Protein AF-A0A255QQY9-F1 (afdb_monomer_lite)

Secondary structure (DSSP, 8-state):
-----SSS---HHHHHHHHHHHHHHHHHHHHHH--HHHHHHHHHHHHHHHHHHHHHTT--HHHHHHHHHHHHHHHHHHHHHH--TTTTT-HHHHHHHHHHHHHHHHHHHHHHHHHHHHHHTT---HHHHHHHHHHHHHHHHHHHH--SHHHHHHHHHHHHHHHHHHHHHHHHHS---HHHHHHHHHHHHHHHHHHHHHHHHHT-SS---HHHHHHHHHHHHHHHHHHHHHHHHHHTTS----HHHHHIIIIIHHHHHHHHHHHHHHHT-HHHHHHHHHHHHHHHHHHHHH----HHHHHHHHHHHHHHHHHHHHHHHHHHHHHHHHHHHHHHHTT--TTTT----

Radius of gyration: 27.42 Å; chains: 1; bounding box: 60×52×71 Å

Sequence (345 aa):
FCLTPLTGATSPLMLSAILLEAALFYALLTVRTKSVVTTYLTALAASGSLWQAMHFGDFSANSYLLCFGGLGLAILIGHRVFTSAEDETTDISTAIGGVGHLMLSISGIGCILMTLNRLWMGGFQGGTILLQIGFIVAALLTALMQPNADLRRWYRVLAIGEAFAMFLLVTFGLDLEAWQKTEIFVTALGLGLLLAAHVGWAHEQDRRSDWVTTGLAFGSLLTVAPLMLGMLGQRFGFYHEATGWRFVHEIGGLTVALLLLGSGILCRLRATTLVGGIATLTYVATLLVFVRLPDQLQHMAVYMMIGGGIFFVVALLLSIYRDYLLALPERVRTGKGLFRVLTWR

pLDDT: mean 88.89, std 12.19, range [39.62, 98.38]

Foldseek 3Di:
DDPPPPDDDPQLQNLLVVLQVQLVVLVVVCVVVVDLVSLVSNLVSNLSSVVSVCVNVVHDPLVNLCVLLVVLLVLCVCLLVPQDPVNCPRSNSVSSNVSSLVSNLVSLVVLLVVLVVCLVVLHDDVSSLVSLVVSLVSLCVSLVSDPDPVSVVVSVVSSVSSVVSSLSCVLRSDPDDPLVSVLSVLQVVLCVLCVVLVVVLVPCDDDDDPSSLVSNQSSLCSNQVSLLCVQVCVLVCVDDDDPVVNCCSLVVNLVSLVVLLVCCLVSLAPNSVVSSVVSNVSSLVSCLVRDPDDPVVNVVVNVVVVVVVVVVVVVSVVVSVVVVVVCVVVCVVVVPDPPVPPPRD

Structure (mmCIF, N/CA/C/O backbone):
data_AF-A0A255QQY9-F1
#
_entry.id   AF-A0A255QQY9-F1
#
loop_
_atom_site.group_PDB
_atom_site.id
_atom_site.type_symbol
_atom_site.label_atom_id
_atom_site.label_alt_id
_atom_site.label_comp_id
_atom_site.label_asym_id
_atom_site.label_entity_id
_atom_site.label_seq_id
_atom_site.pdbx_PDB_ins_code
_atom_site.Cartn_x
_atom_site.Cartn_y
_atom_site.Cartn_z
_atom_site.occupancy
_atom_site.B_iso_or_equiv
_atom_site.auth_seq_id
_atom_site.auth_comp_id
_atom_site.auth_asym_id
_atom_site.auth_atom_id
_atom_site.pdbx_PDB_model_num
ATOM 1 N N . PHE A 1 1 ? 7.295 21.279 21.150 1.00 40.38 1 PHE A N 1
ATOM 2 C CA . PHE A 1 1 ? 7.459 21.814 22.514 1.00 40.38 1 PHE A CA 1
ATOM 3 C C . PHE A 1 1 ? 8.603 21.078 23.185 1.00 40.38 1 PHE A C 1
ATOM 5 O O . PHE A 1 1 ? 8.422 19.953 23.624 1.00 40.38 1 PHE A O 1
ATOM 12 N N . CYS A 1 2 ? 9.793 21.675 23.174 1.00 39.62 2 CYS A N 1
ATOM 13 C CA . CYS A 1 2 ? 10.946 21.147 23.893 1.00 39.62 2 CYS A CA 1
ATOM 14 C C . CYS A 1 2 ? 10.903 21.774 25.289 1.00 39.62 2 CYS A C 1
ATOM 16 O O . CYS A 1 2 ? 11.178 22.964 25.429 1.00 39.62 2 CYS A O 1
ATOM 18 N N . LEU A 1 3 ? 10.456 21.028 26.299 1.00 41.25 3 LEU A N 1
ATOM 19 C CA . LEU A 1 3 ? 10.632 21.443 27.688 1.00 41.25 3 LEU A CA 1
ATOM 20 C C . LEU A 1 3 ? 12.113 21.248 28.016 1.00 41.25 3 LEU A C 1
ATOM 22 O O . LEU A 1 3 ? 12.518 20.180 28.462 1.00 41.25 3 LEU A O 1
ATOM 26 N N . THR A 1 4 ? 12.941 22.252 27.737 1.00 50.16 4 THR A N 1
ATOM 27 C CA . THR A 1 4 ? 14.294 22.305 28.294 1.00 50.16 4 THR A CA 1
ATOM 28 C C . THR A 1 4 ? 14.164 22.457 29.812 1.00 50.16 4 THR A C 1
ATOM 30 O O . THR A 1 4 ? 13.546 23.433 30.252 1.00 50.16 4 THR A O 1
ATOM 33 N N . PRO A 1 5 ? 14.681 21.516 30.622 1.00 48.03 5 PRO A N 1
ATOM 34 C CA . PRO A 1 5 ? 14.576 21.603 32.071 1.00 48.03 5 PRO A CA 1
ATOM 35 C C . PRO A 1 5 ? 15.336 22.839 32.563 1.00 48.03 5 PRO A C 1
ATOM 37 O O . PRO A 1 5 ? 16.533 22.985 32.331 1.00 48.03 5 PRO A O 1
ATOM 40 N N . LEU A 1 6 ? 14.612 23.736 33.236 1.00 51.75 6 LEU A N 1
ATOM 41 C CA . LEU A 1 6 ? 15.118 25.010 33.761 1.00 51.75 6 LEU A CA 1
ATOM 42 C C . LEU A 1 6 ? 16.105 24.847 34.932 1.00 51.75 6 LEU A C 1
ATOM 44 O O . LEU A 1 6 ? 16.690 25.832 35.372 1.00 51.75 6 LEU A O 1
ATOM 48 N N . THR A 1 7 ? 16.341 23.627 35.415 1.00 51.50 7 THR A N 1
ATOM 49 C CA . THR A 1 7 ? 17.289 23.336 36.494 1.00 51.50 7 THR A CA 1
ATOM 50 C C . THR A 1 7 ? 17.931 21.956 36.290 1.00 51.50 7 THR A C 1
ATOM 52 O O . THR A 1 7 ? 17.239 20.947 36.224 1.00 51.50 7 THR A O 1
ATOM 55 N N . GLY A 1 8 ? 19.263 21.929 36.151 1.00 50.41 8 GLY A N 1
ATOM 56 C CA . GLY A 1 8 ? 20.157 20.771 36.321 1.00 50.41 8 GLY A CA 1
ATOM 57 C C . GLY A 1 8 ? 19.643 19.378 35.924 1.00 50.41 8 GLY A C 1
ATOM 58 O O . GLY A 1 8 ? 19.104 18.668 36.762 1.00 50.41 8 GLY A O 1
ATOM 59 N N . ALA A 1 9 ? 19.910 18.976 34.675 1.00 54.59 9 ALA A N 1
ATOM 60 C CA . ALA A 1 9 ? 20.048 17.589 34.204 1.00 54.59 9 ALA A CA 1
ATOM 61 C C . ALA A 1 9 ? 19.150 16.530 34.877 1.00 54.59 9 ALA A C 1
ATOM 63 O O . ALA A 1 9 ? 19.637 15.519 35.386 1.00 54.59 9 ALA A O 1
ATOM 64 N N . THR A 1 10 ? 17.828 16.707 34.848 1.00 63.28 10 THR A N 1
ATOM 65 C CA . THR A 1 10 ? 16.947 15.556 35.061 1.00 63.28 10 THR A CA 1
ATOM 66 C C . THR A 1 10 ? 17.150 14.603 33.885 1.00 63.28 10 THR A C 1
ATOM 68 O O . THR A 1 10 ? 16.962 14.976 32.726 1.00 63.28 10 THR A O 1
ATOM 71 N N . SER A 1 11 ? 17.649 13.394 34.163 1.00 87.19 11 SER A N 1
ATOM 72 C CA . SER A 1 11 ? 17.915 12.418 33.108 1.00 87.19 11 SER A CA 1
ATOM 73 C C . SER A 1 11 ? 16.597 12.094 32.384 1.00 87.19 11 SER A C 1
ATOM 75 O O . SER A 1 11 ? 15.568 11.937 33.050 1.00 87.19 11 SER A O 1
ATOM 77 N N . PRO A 1 12 ? 16.580 11.972 31.042 1.00 88.81 12 PRO A N 1
ATOM 78 C CA . PRO A 1 12 ? 15.369 11.607 30.297 1.00 88.81 12 PRO A CA 1
ATOM 79 C C . PRO A 1 12 ? 14.700 10.330 30.833 1.00 88.81 12 PRO A C 1
ATOM 81 O O . PRO A 1 12 ? 13.477 10.214 30.826 1.00 88.81 12 PRO A O 1
ATOM 84 N N . LEU A 1 13 ? 15.492 9.410 31.398 1.00 91.31 13 LEU A N 1
ATOM 85 C CA . LEU A 1 13 ? 15.004 8.223 32.103 1.00 91.31 13 LEU A CA 1
ATOM 86 C C . LEU A 1 13 ? 14.171 8.546 33.345 1.00 91.31 13 LEU A C 1
ATOM 88 O O . LEU A 1 13 ? 13.137 7.919 33.554 1.00 91.31 13 LEU A O 1
ATOM 92 N N . MET A 1 14 ? 14.583 9.517 34.163 1.00 93.69 14 MET A N 1
ATOM 93 C CA . MET A 1 14 ? 13.816 9.903 35.347 1.00 93.69 14 MET A CA 1
ATOM 94 C C . MET A 1 14 ? 12.471 10.515 34.946 1.00 93.69 14 MET A C 1
ATOM 96 O O . MET A 1 14 ? 11.443 10.172 35.524 1.00 93.69 14 MET A O 1
ATOM 100 N N . LEU A 1 15 ? 12.452 11.359 33.908 1.00 92.88 15 LEU A N 1
ATOM 101 C CA . LEU A 1 15 ? 11.202 11.897 33.369 1.00 92.88 15 LEU A CA 1
ATOM 102 C C . LEU A 1 15 ? 10.319 10.788 32.771 1.00 92.88 15 LEU A C 1
ATOM 104 O O . LEU A 1 15 ? 9.109 10.787 32.991 1.00 92.88 15 LEU A O 1
ATOM 108 N N . SER A 1 16 ? 10.916 9.824 32.063 1.00 95.44 16 SER A N 1
ATOM 109 C CA . SER A 1 16 ? 10.218 8.641 31.549 1.00 95.44 16 SER A CA 1
ATOM 110 C C . SER A 1 16 ? 9.569 7.824 32.673 1.00 95.44 16 SER A C 1
ATOM 112 O O . SER A 1 16 ? 8.397 7.465 32.552 1.00 95.44 16 SER A O 1
ATOM 114 N N . ALA A 1 17 ? 10.281 7.597 33.782 1.00 95.81 17 ALA A N 1
ATOM 115 C CA . ALA A 1 17 ? 9.772 6.878 34.950 1.00 95.81 17 ALA A CA 1
ATOM 116 C C . ALA A 1 17 ? 8.613 7.622 35.632 1.00 95.81 17 ALA A C 1
ATOM 118 O O . ALA A 1 17 ? 7.566 7.027 35.863 1.00 95.81 17 ALA A O 1
ATOM 119 N N . ILE A 1 18 ? 8.745 8.934 35.860 1.00 96.12 18 ILE A N 1
ATOM 120 C CA . ILE A 1 18 ? 7.674 9.759 36.451 1.00 96.12 18 ILE A CA 1
ATOM 121 C C . ILE A 1 18 ? 6.414 9.733 35.573 1.00 96.12 18 ILE A C 1
ATOM 123 O O . ILE A 1 18 ? 5.296 9.600 36.069 1.00 96.12 18 ILE A O 1
ATOM 127 N N . LEU A 1 19 ? 6.575 9.837 34.251 1.00 96.81 19 LEU A N 1
ATOM 128 C CA . LEU A 1 19 ? 5.451 9.764 33.318 1.00 96.81 19 LEU A CA 1
ATOM 129 C C . LEU A 1 19 ? 4.827 8.363 33.272 1.00 96.81 19 LEU A C 1
ATOM 131 O O . LEU A 1 19 ? 3.611 8.250 33.121 1.00 96.81 19 LEU A O 1
ATOM 135 N N . LEU A 1 20 ? 5.625 7.305 33.434 1.00 97.44 20 LEU A N 1
ATOM 136 C CA . LEU A 1 20 ? 5.124 5.935 33.536 1.00 97.44 20 LEU A CA 1
ATOM 137 C C . LEU A 1 20 ? 4.305 5.740 34.815 1.00 97.44 20 LEU A C 1
ATOM 139 O O . LEU A 1 20 ? 3.214 5.178 34.761 1.00 97.44 20 LEU A O 1
ATOM 143 N N . GLU A 1 21 ? 4.789 6.240 35.951 1.00 97.25 21 GLU A N 1
ATOM 144 C CA . GLU A 1 21 ? 4.052 6.222 37.217 1.00 97.25 21 GLU A CA 1
ATOM 145 C C . GLU A 1 21 ? 2.728 6.981 37.100 1.00 97.25 21 GLU A C 1
ATOM 147 O O . GLU A 1 21 ? 1.682 6.467 37.502 1.00 97.25 21 GLU A O 1
ATOM 152 N N . ALA A 1 22 ? 2.737 8.162 36.472 1.00 97.75 22 ALA A N 1
ATOM 153 C CA . ALA A 1 22 ? 1.520 8.915 36.188 1.00 97.75 22 ALA A CA 1
ATOM 154 C C . ALA A 1 22 ? 0.557 8.129 35.280 1.00 97.75 22 ALA A C 1
ATOM 156 O O . ALA A 1 22 ? -0.649 8.106 35.534 1.00 97.75 22 ALA A O 1
ATOM 157 N N . ALA A 1 23 ? 1.070 7.442 34.255 1.00 97.75 23 ALA A N 1
ATOM 158 C CA . ALA A 1 23 ? 0.263 6.588 33.387 1.00 97.75 23 ALA A CA 1
ATOM 159 C C . ALA A 1 23 ? -0.386 5.439 34.170 1.00 97.75 23 ALA A C 1
ATOM 161 O O . ALA A 1 23 ? -1.588 5.219 34.044 1.00 97.75 23 ALA A O 1
ATOM 162 N N . LEU A 1 24 ? 0.370 4.749 35.029 1.00 97.75 24 LEU A N 1
ATOM 163 C CA . LEU A 1 24 ? -0.153 3.683 35.887 1.00 97.75 24 LEU A CA 1
ATOM 164 C C . LEU A 1 24 ? -1.206 4.210 36.867 1.00 97.75 24 LEU A C 1
ATOM 166 O O . LEU A 1 24 ? -2.254 3.586 37.042 1.00 97.75 24 LEU A O 1
ATOM 170 N N . PHE A 1 25 ? -0.972 5.381 37.462 1.00 97.94 25 PHE A N 1
ATOM 171 C CA . PHE A 1 25 ? -1.935 6.031 38.345 1.00 97.94 25 PHE A CA 1
ATOM 172 C C . PHE A 1 25 ? -3.253 6.337 37.620 1.00 97.94 25 PHE A C 1
ATOM 174 O O . PHE A 1 25 ? -4.325 5.973 38.110 1.00 97.94 25 PHE A O 1
ATOM 181 N N . TYR A 1 26 ? -3.199 6.948 36.432 1.00 97.81 26 TYR A N 1
ATOM 182 C CA . TYR A 1 26 ? -4.401 7.229 35.646 1.00 97.81 26 TYR A CA 1
ATOM 183 C C . TYR A 1 26 ? -5.071 5.959 35.113 1.00 97.81 26 TYR A C 1
ATOM 185 O O . TYR A 1 26 ? -6.302 5.921 35.037 1.00 97.81 26 TYR A O 1
ATOM 193 N N . ALA A 1 27 ? -4.311 4.901 34.818 1.00 96.62 27 ALA A N 1
ATOM 194 C CA . ALA A 1 27 ? -4.863 3.610 34.420 1.00 96.62 27 ALA A CA 1
ATOM 195 C C . ALA A 1 27 ? -5.687 2.997 35.563 1.00 96.62 27 ALA A C 1
ATOM 197 O O . ALA A 1 27 ? -6.852 2.647 35.373 1.00 96.62 27 ALA A O 1
ATOM 198 N N . LEU A 1 28 ? -5.130 2.960 36.779 1.00 97.19 28 LEU A N 1
ATOM 199 C CA . LEU A 1 28 ? -5.839 2.503 37.979 1.00 97.19 28 LEU A CA 1
ATOM 200 C C . LEU A 1 28 ? -7.068 3.372 38.276 1.00 97.19 28 LEU A C 1
ATOM 202 O O . LEU A 1 28 ? -8.141 2.858 38.606 1.00 97.19 28 LEU A O 1
ATOM 206 N N . LEU A 1 29 ? -6.943 4.692 38.112 1.00 96.62 29 LEU A N 1
ATOM 207 C CA . LEU A 1 29 ? -8.062 5.612 38.285 1.00 96.62 29 LEU A CA 1
ATOM 208 C C . LEU A 1 29 ? -9.159 5.380 37.238 1.00 96.62 29 LEU A C 1
ATOM 210 O O . LEU A 1 29 ? -10.337 5.475 37.575 1.00 96.62 29 LEU A O 1
ATOM 214 N N . THR A 1 30 ? -8.798 5.026 36.004 1.00 95.81 30 THR A N 1
ATOM 215 C CA . THR A 1 30 ? -9.745 4.678 34.932 1.00 95.81 30 THR A CA 1
ATOM 216 C C . THR A 1 30 ? -10.533 3.424 35.286 1.00 95.81 30 THR A C 1
ATOM 218 O O . THR A 1 30 ? -11.758 3.435 35.185 1.00 95.81 30 THR A O 1
ATOM 221 N N . VAL A 1 31 ? -9.865 2.384 35.799 1.00 95.12 31 VAL A N 1
ATOM 222 C CA . VAL A 1 31 ? -10.529 1.153 36.265 1.00 95.12 31 VAL A CA 1
ATOM 223 C C . VAL A 1 31 ? -11.553 1.457 37.365 1.00 95.12 31 VAL A C 1
ATOM 225 O O . VAL A 1 31 ? -12.645 0.892 37.368 1.00 95.12 31 VAL A O 1
ATOM 228 N N . ARG A 1 32 ? -11.237 2.384 38.279 1.00 96.88 32 ARG A N 1
ATOM 229 C CA . ARG A 1 32 ? -12.124 2.742 39.397 1.00 96.88 32 ARG A CA 1
ATOM 230 C C . ARG A 1 32 ? -13.269 3.674 39.002 1.00 96.88 32 ARG A C 1
ATOM 232 O O . ARG A 1 32 ? -14.395 3.476 39.443 1.00 96.88 32 ARG A O 1
ATOM 239 N N . THR A 1 33 ? -12.968 4.732 38.254 1.00 95.62 33 THR A N 1
ATOM 240 C CA . THR A 1 33 ? -13.910 5.835 37.986 1.00 95.62 33 THR A CA 1
ATOM 241 C C . THR A 1 33 ? -14.684 5.663 36.694 1.00 95.62 33 THR A C 1
ATOM 243 O O . THR A 1 33 ? -15.683 6.350 36.505 1.00 95.62 33 THR A O 1
ATOM 246 N N . LYS A 1 34 ? -14.231 4.770 35.807 1.00 94.56 34 LYS A N 1
ATOM 247 C CA . LYS A 1 34 ? -14.806 4.574 34.476 1.00 94.56 34 LYS A CA 1
ATOM 248 C C . LYS A 1 34 ? -14.829 5.855 33.626 1.00 94.56 34 LYS A C 1
ATOM 250 O O . LYS A 1 34 ? -15.687 6.019 32.767 1.00 94.56 34 LYS A O 1
ATOM 255 N N . SER A 1 35 ? -13.890 6.773 33.871 1.00 95.94 35 SER A N 1
ATOM 256 C CA . SER A 1 35 ? -13.845 8.077 33.207 1.00 95.94 35 SER A CA 1
ATOM 257 C C . SER A 1 35 ? -13.098 8.040 31.868 1.00 95.94 35 SER A C 1
ATOM 259 O O . SER A 1 35 ? -11.983 7.531 31.742 1.00 95.94 35 SER A O 1
ATOM 261 N N . VAL A 1 36 ? -13.693 8.672 30.857 1.00 96.06 36 VAL A N 1
ATOM 262 C CA . VAL A 1 36 ? -13.079 8.896 29.538 1.00 96.06 36 VAL A CA 1
ATOM 263 C C . VAL A 1 36 ? -11.828 9.769 29.645 1.00 96.06 36 VAL A C 1
ATOM 265 O O . VAL A 1 36 ? -10.810 9.504 29.009 1.00 96.06 36 VAL A O 1
ATOM 268 N N . VAL A 1 37 ? -11.874 10.796 30.498 1.00 96.62 37 VAL A N 1
ATOM 269 C CA . VAL A 1 37 ? -10.776 11.760 30.656 1.00 96.62 37 VAL A CA 1
ATOM 270 C C . VAL A 1 37 ? -9.521 11.070 31.184 1.00 96.62 37 VAL A C 1
ATOM 272 O O . VAL A 1 37 ? -8.424 11.307 30.681 1.00 96.62 37 VAL A O 1
ATOM 275 N N . THR A 1 38 ? -9.671 10.170 32.158 1.00 96.38 38 THR A N 1
ATOM 276 C CA . THR A 1 38 ? -8.533 9.443 32.733 1.00 96.38 38 THR A CA 1
ATOM 277 C C . THR A 1 38 ? -7.918 8.470 31.729 1.00 96.38 38 THR A C 1
ATOM 279 O O . THR A 1 38 ? -6.706 8.268 31.759 1.00 96.38 38 THR A O 1
ATOM 282 N N . THR A 1 39 ? -8.704 7.949 30.782 1.00 95.81 39 THR A N 1
ATOM 283 C CA . THR A 1 39 ? -8.200 7.116 29.675 1.00 95.81 39 THR A CA 1
ATOM 284 C C . THR A 1 39 ? -7.266 7.920 28.766 1.00 95.81 39 THR A C 1
ATOM 286 O O . THR A 1 39 ? -6.145 7.491 28.490 1.00 95.81 39 THR A O 1
ATOM 289 N N . TYR A 1 40 ? -7.670 9.130 28.363 1.00 96.31 40 TYR A N 1
ATOM 290 C CA . TYR A 1 40 ? -6.817 10.008 27.553 1.00 96.31 40 TYR A CA 1
ATOM 291 C C . TYR A 1 40 ? -5.567 10.474 28.307 1.00 96.31 40 TYR A C 1
ATOM 293 O O . TYR A 1 40 ? -4.480 10.483 27.732 1.00 96.31 40 TYR A O 1
ATOM 301 N N . LEU A 1 41 ? -5.684 10.809 29.597 1.00 96.94 41 LEU A N 1
ATOM 302 C CA . LEU A 1 41 ? -4.528 11.171 30.427 1.00 96.94 41 LEU A CA 1
ATOM 303 C C . LEU A 1 41 ? -3.542 10.007 30.584 1.00 96.94 41 LEU A C 1
ATOM 305 O O . LEU A 1 41 ? -2.335 10.221 30.496 1.00 96.94 41 LEU A O 1
ATOM 30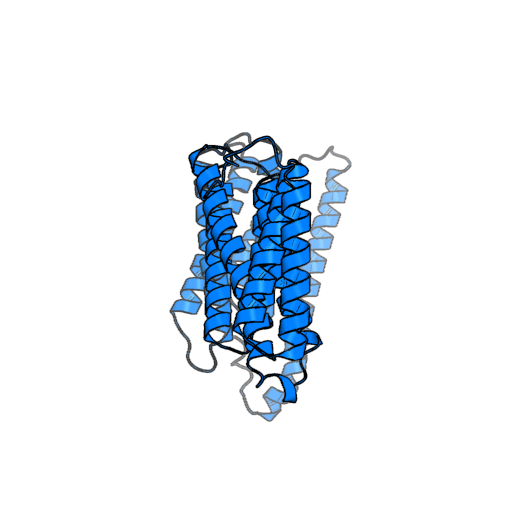9 N N . THR A 1 42 ? -4.047 8.778 30.738 1.00 97.00 42 THR A N 1
ATOM 310 C CA . THR A 1 42 ? -3.227 7.555 30.748 1.00 97.00 42 THR A CA 1
ATOM 311 C C . THR A 1 42 ? -2.441 7.425 29.448 1.00 97.00 42 THR A C 1
ATOM 313 O O . THR A 1 42 ? -1.224 7.256 29.476 1.00 97.00 42 THR A O 1
ATOM 316 N N . ALA A 1 43 ? -3.122 7.552 28.306 1.00 96.44 43 ALA A N 1
ATOM 317 C CA . ALA A 1 43 ? -2.502 7.445 26.991 1.00 96.44 43 ALA A CA 1
ATOM 318 C C . ALA A 1 43 ? -1.451 8.537 26.744 1.00 96.44 43 ALA A C 1
ATOM 320 O O . ALA A 1 43 ? -0.377 8.246 26.216 1.00 96.44 43 ALA A O 1
ATOM 321 N N . LEU A 1 44 ? -1.730 9.778 27.152 1.00 96.56 44 LEU A N 1
ATOM 322 C CA . LEU A 1 44 ? -0.793 10.898 27.049 1.00 96.56 44 LEU A CA 1
ATOM 323 C C . LEU A 1 44 ? 0.450 10.680 27.917 1.00 96.56 44 LEU A C 1
ATOM 325 O O . LEU A 1 44 ? 1.566 10.844 27.428 1.00 96.56 44 LEU A O 1
ATOM 329 N N . ALA A 1 45 ? 0.272 10.274 29.176 1.00 97.44 45 ALA A N 1
ATOM 330 C CA . ALA A 1 45 ? 1.377 10.000 30.089 1.00 97.44 45 ALA A CA 1
ATOM 331 C C . ALA A 1 45 ? 2.230 8.813 29.604 1.00 97.44 45 ALA A C 1
ATOM 333 O O . ALA A 1 45 ? 3.454 8.926 29.541 1.00 97.44 45 ALA A O 1
ATOM 334 N N . ALA A 1 46 ? 1.598 7.723 29.155 1.00 97.06 46 ALA A N 1
ATOM 335 C CA . ALA A 1 46 ? 2.289 6.566 28.586 1.00 97.06 46 ALA A CA 1
ATOM 336 C C . ALA A 1 46 ? 3.062 6.935 27.310 1.00 97.06 46 ALA A C 1
ATOM 338 O O . ALA A 1 46 ? 4.225 6.564 27.157 1.00 97.06 46 ALA A O 1
ATOM 339 N N . SER A 1 47 ? 2.447 7.724 26.423 1.00 96.50 47 SER A N 1
ATOM 340 C CA . SER A 1 47 ? 3.094 8.204 25.197 1.00 96.50 47 SER A CA 1
ATOM 341 C C . SER A 1 47 ? 4.287 9.109 25.502 1.00 96.50 47 SER A C 1
ATOM 343 O O . SER A 1 47 ? 5.335 8.984 24.871 1.00 96.50 47 SER A O 1
ATOM 345 N N . GLY A 1 48 ? 4.157 9.992 26.496 1.00 96.19 48 GLY A N 1
ATOM 346 C CA . GLY A 1 48 ? 5.249 10.839 26.968 1.00 96.19 48 GLY A CA 1
ATOM 347 C C . GLY A 1 48 ? 6.392 10.028 27.581 1.00 96.19 48 GLY A C 1
ATOM 348 O O . GLY A 1 48 ? 7.553 10.280 27.269 1.00 96.19 48 GLY A O 1
ATOM 349 N N . SER A 1 49 ? 6.078 9.025 28.404 1.00 96.88 49 SER A N 1
ATOM 350 C CA . SER A 1 49 ? 7.071 8.122 28.994 1.00 96.88 49 SER A CA 1
ATOM 351 C C . SER A 1 49 ? 7.866 7.375 27.923 1.00 96.88 49 SER A C 1
ATOM 353 O O . SER A 1 49 ? 9.101 7.387 27.946 1.00 96.88 49 SER A O 1
ATOM 355 N N . LEU A 1 50 ? 7.162 6.795 26.948 1.00 96.69 50 LEU A N 1
ATOM 356 C CA . LEU A 1 50 ? 7.762 6.087 25.824 1.00 96.69 50 LEU A CA 1
ATOM 357 C C . LEU A 1 50 ? 8.638 7.009 24.975 1.00 96.69 50 LEU A C 1
ATOM 359 O O . LEU A 1 50 ? 9.763 6.644 24.647 1.00 96.69 50 LEU A O 1
ATOM 363 N N . TRP A 1 51 ? 8.159 8.218 24.668 1.00 96.31 51 TRP A N 1
ATOM 364 C CA . TRP A 1 51 ? 8.946 9.221 23.952 1.00 96.31 51 TRP A CA 1
ATOM 365 C C . TRP A 1 51 ? 10.274 9.502 24.663 1.00 96.31 51 TRP A C 1
ATOM 367 O O . TRP A 1 51 ? 11.324 9.494 24.029 1.00 96.31 51 TRP A O 1
ATOM 377 N N . GLN A 1 52 ? 10.243 9.717 25.981 1.00 96.12 52 GLN A N 1
ATOM 378 C CA . GLN A 1 52 ? 11.448 9.993 26.769 1.00 96.12 52 GLN A CA 1
ATOM 379 C C . GLN A 1 52 ? 12.402 8.791 26.831 1.00 96.12 52 GLN A C 1
ATOM 381 O O . GLN A 1 52 ? 13.616 8.970 26.741 1.00 96.12 52 GLN A O 1
ATOM 386 N N . ALA A 1 53 ? 11.871 7.567 26.915 1.00 95.88 53 ALA A N 1
ATOM 387 C CA . ALA A 1 53 ? 12.678 6.348 26.867 1.00 95.88 53 ALA A CA 1
ATOM 388 C C . ALA A 1 53 ? 13.373 6.177 25.505 1.00 95.88 53 ALA A C 1
ATOM 390 O O . ALA A 1 53 ? 14.565 5.881 25.441 1.00 95.88 53 ALA A O 1
ATOM 391 N N . MET A 1 54 ? 12.647 6.417 24.411 1.00 96.25 54 MET A N 1
ATOM 392 C CA . MET A 1 54 ? 13.204 6.385 23.057 1.00 96.25 54 MET A CA 1
ATOM 393 C C . MET A 1 54 ? 14.209 7.516 22.815 1.00 96.25 54 MET A C 1
ATOM 395 O O . MET A 1 54 ? 15.177 7.336 22.079 1.00 96.25 54 MET A O 1
ATOM 399 N N . HIS A 1 55 ? 14.017 8.671 23.452 1.00 95.50 55 HIS A N 1
ATOM 400 C CA . HIS A 1 55 ? 14.973 9.770 23.380 1.00 95.50 55 HIS A CA 1
ATOM 401 C C . HIS A 1 55 ? 16.279 9.430 24.080 1.00 95.50 55 HIS A C 1
ATOM 403 O O . HIS A 1 55 ? 17.339 9.665 23.515 1.00 95.50 55 HIS A O 1
ATOM 409 N N . PHE A 1 56 ? 16.208 8.804 25.255 1.00 94.81 56 PHE A N 1
ATOM 410 C CA . PHE A 1 56 ? 17.395 8.325 25.954 1.00 94.81 56 PHE A CA 1
ATOM 411 C C . PHE A 1 56 ? 18.194 7.292 25.146 1.00 94.81 56 PHE A C 1
ATOM 413 O O . PHE A 1 56 ? 19.417 7.281 25.206 1.00 94.81 56 PHE A O 1
ATOM 420 N N . GLY A 1 57 ? 17.510 6.417 24.405 1.00 95.62 57 GLY A N 1
ATOM 421 C CA . GLY A 1 57 ? 18.150 5.388 23.584 1.00 95.62 57 GLY A CA 1
ATOM 422 C C . GLY A 1 57 ? 18.639 5.859 22.210 1.00 95.62 57 GLY A C 1
ATOM 423 O O . GLY A 1 57 ? 18.951 5.001 21.388 1.00 95.62 57 GLY A O 1
ATOM 424 N N . ASP A 1 58 ? 18.636 7.169 21.928 1.00 94.81 58 ASP A N 1
ATOM 425 C CA . ASP A 1 58 ? 19.015 7.760 20.633 1.00 94.81 58 ASP A CA 1
ATOM 426 C C . ASP A 1 58 ? 18.326 7.095 19.424 1.00 94.81 58 ASP A C 1
ATOM 428 O O . ASP A 1 58 ? 18.900 6.916 18.344 1.00 94.81 58 ASP A O 1
ATOM 432 N N . PHE A 1 59 ? 17.056 6.712 19.590 1.00 95.44 59 PHE A N 1
ATOM 433 C CA . PHE A 1 59 ? 16.302 6.068 18.521 1.00 95.44 59 PHE A CA 1
ATOM 434 C C . PHE A 1 59 ? 16.108 7.012 17.326 1.00 95.44 59 PHE A C 1
ATOM 436 O O . PHE A 1 59 ? 15.921 8.221 17.462 1.00 95.44 59 PHE A O 1
ATOM 443 N N . SER A 1 60 ? 16.097 6.445 16.119 1.00 95.44 60 SER A N 1
ATOM 444 C CA . SER A 1 60 ? 15.863 7.219 14.897 1.00 95.44 60 SER A CA 1
ATOM 445 C C . SER A 1 60 ? 14.424 7.746 14.821 1.00 95.44 60 SER A C 1
ATOM 447 O O . SER A 1 60 ? 13.501 7.109 15.326 1.00 95.44 60 SER A O 1
ATOM 449 N N . ALA A 1 61 ? 14.194 8.850 14.099 1.00 94.56 61 ALA A N 1
ATOM 450 C CA . ALA A 1 61 ? 12.845 9.381 13.845 1.00 94.56 61 ALA A CA 1
ATOM 451 C C . ALA A 1 61 ? 11.873 8.321 13.277 1.00 94.56 61 ALA A C 1
ATOM 453 O O . ALA A 1 61 ? 10.705 8.271 13.664 1.00 94.56 61 ALA A O 1
ATOM 454 N N . ASN A 1 62 ? 12.374 7.424 12.417 1.00 95.62 62 ASN A N 1
ATOM 455 C CA . ASN A 1 62 ? 11.599 6.313 11.858 1.00 95.62 62 ASN A CA 1
ATOM 456 C C . ASN A 1 62 ? 11.098 5.367 12.960 1.00 95.62 62 ASN A C 1
ATOM 458 O O . ASN A 1 62 ? 9.969 4.885 12.901 1.00 95.62 62 ASN A O 1
ATOM 462 N N . SER A 1 63 ? 11.932 5.120 13.973 1.00 96.38 63 SER A N 1
ATOM 463 C CA . SER A 1 63 ? 11.603 4.259 15.106 1.00 96.38 63 SER A CA 1
ATOM 464 C C . SER A 1 63 ? 10.470 4.851 15.942 1.00 96.38 63 SER A C 1
ATOM 466 O O . SER A 1 63 ? 9.580 4.101 16.329 1.00 96.38 63 SER A O 1
ATOM 468 N N . TYR A 1 64 ? 10.453 6.171 16.178 1.00 96.62 64 TYR A N 1
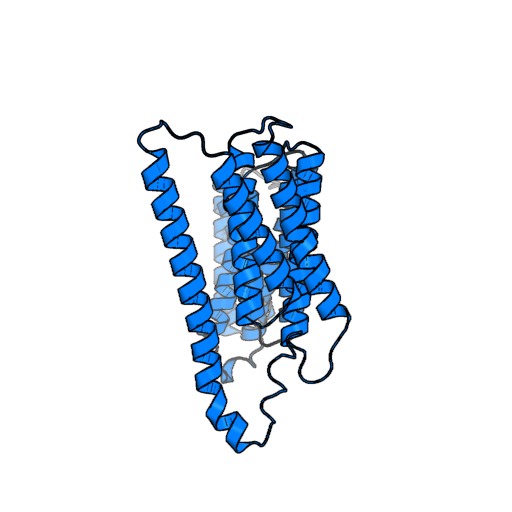ATOM 469 C CA . TYR A 1 64 ? 9.345 6.823 16.896 1.00 96.62 64 TYR A CA 1
ATOM 470 C C . TYR A 1 64 ? 8.020 6.611 16.174 1.00 96.62 64 TYR A C 1
ATOM 472 O O . TYR A 1 64 ? 7.059 6.149 16.784 1.00 96.62 64 TYR A O 1
ATOM 480 N N . LEU A 1 65 ? 7.976 6.904 14.870 1.00 97.62 65 LEU A N 1
ATOM 481 C CA . LEU A 1 65 ? 6.765 6.716 14.071 1.00 97.62 65 LEU A CA 1
ATOM 482 C C . LEU A 1 65 ? 6.303 5.261 14.130 1.00 97.62 65 LEU A C 1
ATOM 484 O O . LEU A 1 65 ? 5.152 5.011 14.478 1.00 97.62 65 LEU A O 1
ATOM 488 N N . LEU A 1 66 ? 7.206 4.310 13.877 1.00 96.88 66 LEU A N 1
ATOM 489 C CA . LEU A 1 66 ? 6.889 2.884 13.924 1.00 96.88 66 LEU A CA 1
ATOM 490 C C . LEU A 1 66 ? 6.358 2.452 15.296 1.00 96.88 66 LEU A C 1
ATOM 492 O O . LEU A 1 66 ? 5.409 1.678 15.362 1.00 96.88 66 LEU A O 1
ATOM 496 N N . CYS A 1 67 ? 6.943 2.953 16.385 1.00 97.19 67 CYS A N 1
ATOM 497 C CA . CYS A 1 67 ? 6.539 2.591 17.738 1.00 97.19 67 CYS A CA 1
ATOM 498 C C . CYS A 1 67 ? 5.136 3.116 18.069 1.00 97.19 67 CYS A C 1
ATOM 500 O O . CYS A 1 67 ? 4.274 2.341 18.478 1.00 97.19 67 CYS A O 1
ATOM 502 N N . PHE A 1 68 ? 4.862 4.400 17.816 1.00 97.69 68 PHE A N 1
ATOM 503 C CA . PHE A 1 68 ? 3.541 4.985 18.067 1.00 97.69 68 PHE A CA 1
ATOM 504 C C . PHE A 1 68 ? 2.459 4.427 17.134 1.00 97.69 68 PHE A C 1
ATOM 506 O O . PHE A 1 68 ? 1.361 4.113 17.595 1.00 97.69 68 PHE A O 1
ATOM 513 N N . GLY A 1 69 ? 2.775 4.228 15.852 1.00 97.81 69 GLY A N 1
ATOM 514 C CA . GLY A 1 69 ? 1.868 3.604 14.892 1.00 97.81 69 GLY A CA 1
ATOM 515 C C . GLY A 1 69 ? 1.583 2.143 15.240 1.00 97.81 69 GLY A C 1
ATOM 516 O O . GLY A 1 69 ? 0.429 1.721 15.250 1.00 97.81 69 GLY A O 1
ATOM 517 N N . GLY A 1 70 ? 2.624 1.390 15.603 1.00 97.69 70 GLY A N 1
ATOM 518 C CA . GLY A 1 70 ? 2.524 -0.002 16.036 1.00 97.69 70 GLY A CA 1
ATOM 519 C C . GLY A 1 70 ? 1.718 -0.164 17.324 1.00 97.69 70 GLY A C 1
ATOM 520 O O . GLY A 1 70 ? 0.867 -1.046 17.393 1.00 97.69 70 GLY A O 1
ATOM 521 N N . LEU A 1 71 ? 1.914 0.714 18.313 1.00 97.44 71 LEU A N 1
ATOM 522 C CA . LEU A 1 71 ? 1.101 0.738 19.531 1.00 97.44 71 LEU A CA 1
ATOM 523 C C . LEU A 1 71 ? -0.355 1.097 19.241 1.00 97.44 71 LEU A C 1
ATOM 525 O O . LEU A 1 71 ? -1.247 0.427 19.754 1.00 97.44 71 LEU A O 1
ATOM 529 N N . GLY A 1 72 ? -0.607 2.095 18.390 1.00 97.75 72 GLY A N 1
ATOM 530 C CA . GLY A 1 72 ? -1.962 2.439 17.959 1.00 97.75 72 GLY A CA 1
ATOM 531 C C . GLY A 1 72 ? -2.671 1.247 17.313 1.00 97.75 72 GLY A C 1
ATOM 532 O O . GLY A 1 72 ? -3.786 0.904 17.701 1.00 97.75 72 GLY A O 1
ATOM 533 N N . LEU A 1 73 ? -1.993 0.551 16.395 1.00 98.12 73 LEU A N 1
ATOM 534 C CA . LEU A 1 73 ? -2.510 -0.662 15.760 1.00 98.12 73 LEU A CA 1
ATOM 535 C C . LEU A 1 73 ? -2.736 -1.796 16.773 1.00 98.12 73 LEU A C 1
ATOM 537 O O . LEU A 1 73 ? -3.777 -2.447 16.737 1.00 98.12 73 LEU A O 1
ATOM 541 N N . ALA A 1 74 ? -1.799 -2.018 17.697 1.00 97.38 74 ALA A N 1
ATOM 542 C CA . ALA A 1 74 ? -1.919 -3.044 18.729 1.00 97.38 74 ALA A CA 1
ATOM 543 C C . ALA A 1 74 ? -3.102 -2.779 19.673 1.00 97.38 74 ALA A C 1
ATOM 545 O O . ALA A 1 74 ? -3.836 -3.711 19.998 1.00 97.38 74 ALA A O 1
ATOM 546 N N . ILE A 1 75 ? -3.334 -1.518 20.060 1.00 96.88 75 ILE A N 1
ATOM 547 C CA . ILE A 1 75 ? -4.499 -1.110 20.857 1.00 96.88 75 ILE A CA 1
ATOM 548 C C . ILE A 1 75 ? -5.792 -1.395 20.091 1.00 96.88 75 ILE A C 1
ATOM 550 O O . ILE A 1 75 ? -6.716 -1.947 20.676 1.00 96.88 75 ILE A O 1
ATOM 554 N N . LEU A 1 76 ? -5.860 -1.084 18.793 1.00 97.12 76 LEU A N 1
ATOM 555 C CA . LEU A 1 76 ? -7.048 -1.351 17.972 1.00 97.12 76 LEU A CA 1
ATOM 556 C C . LEU A 1 76 ? -7.316 -2.851 17.794 1.00 97.12 76 LEU A C 1
ATOM 558 O O . LEU A 1 76 ? -8.466 -3.285 17.864 1.00 97.12 76 LEU A O 1
ATOM 562 N N . ILE A 1 77 ? -6.269 -3.660 17.608 1.00 96.31 77 ILE A N 1
ATOM 563 C CA . ILE A 1 77 ? -6.399 -5.120 17.539 1.00 96.31 77 ILE A CA 1
ATOM 564 C C . ILE A 1 77 ? -6.853 -5.679 18.887 1.00 96.31 77 ILE A C 1
ATOM 566 O O . ILE A 1 77 ? -7.802 -6.458 18.931 1.00 96.31 77 ILE A O 1
ATOM 570 N N . GLY A 1 78 ? -6.221 -5.257 19.983 1.00 95.75 78 GLY A N 1
ATOM 571 C CA . GLY A 1 78 ? -6.605 -5.663 21.333 1.00 95.75 78 GLY A CA 1
ATOM 572 C C . GLY A 1 78 ? -8.048 -5.273 21.647 1.00 95.75 78 GLY A C 1
ATOM 573 O O . GLY A 1 78 ? -8.831 -6.115 22.075 1.00 95.75 78 GLY A O 1
ATOM 574 N N . HIS A 1 79 ? -8.434 -4.033 21.344 1.00 94.69 79 HIS A N 1
ATOM 575 C CA . HIS A 1 79 ? -9.810 -3.557 21.472 1.00 94.69 79 HIS A CA 1
ATOM 576 C C . HIS A 1 79 ? -10.775 -4.452 20.688 1.00 94.69 79 HIS A C 1
ATOM 578 O O . HIS A 1 79 ? -11.747 -4.942 21.252 1.00 94.69 79 HIS A O 1
ATOM 584 N N . ARG A 1 80 ? -10.470 -4.796 19.434 1.00 92.94 80 ARG A N 1
ATOM 585 C CA . ARG A 1 80 ? -11.342 -5.671 18.640 1.00 92.94 80 ARG A CA 1
ATOM 586 C C . ARG A 1 80 ? -11.456 -7.101 19.179 1.00 92.94 80 ARG A C 1
ATOM 588 O O . ARG A 1 80 ? -12.504 -7.714 19.011 1.00 92.94 80 ARG A O 1
ATOM 595 N N . VAL A 1 81 ? -10.390 -7.642 19.768 1.00 94.50 81 VAL A N 1
ATOM 596 C CA . VAL A 1 81 ? -10.350 -9.026 20.273 1.00 94.50 81 VAL A CA 1
ATOM 597 C C . VAL A 1 81 ? -11.003 -9.154 21.650 1.00 94.50 81 VAL A C 1
ATOM 599 O O . VAL A 1 81 ? -11.671 -10.152 21.907 1.00 94.50 81 VAL A O 1
ATOM 602 N N . PHE A 1 82 ? -10.816 -8.171 22.534 1.00 92.62 82 PHE A N 1
ATOM 603 C CA . PHE A 1 82 ? -11.259 -8.258 23.929 1.00 92.62 82 PHE A CA 1
ATOM 604 C C . PHE A 1 82 ? -12.625 -7.621 24.199 1.00 92.62 82 PHE A C 1
ATOM 606 O O . PHE A 1 82 ? -13.247 -7.950 25.207 1.00 92.62 82 PHE A O 1
ATOM 613 N N . THR A 1 83 ? -13.113 -6.731 23.332 1.00 89.56 83 THR A N 1
ATOM 614 C CA . THR A 1 83 ? -14.410 -6.080 23.555 1.00 89.56 83 THR A CA 1
ATOM 615 C C . THR A 1 83 ? -15.537 -6.992 23.074 1.00 89.56 83 THR A C 1
ATOM 617 O O . THR A 1 83 ? -15.651 -7.282 21.883 1.00 89.56 83 THR A O 1
ATOM 620 N N . SER A 1 84 ? -16.373 -7.458 24.004 1.00 83.94 84 SER A N 1
ATOM 621 C CA . SER A 1 84 ? -17.595 -8.200 23.669 1.00 83.94 84 SER A CA 1
ATOM 622 C C . SER A 1 84 ? -18.651 -7.259 23.085 1.00 83.94 84 SER A C 1
ATOM 624 O O . SER A 1 84 ? -18.643 -6.065 23.372 1.00 83.94 84 SER A O 1
ATOM 626 N N . ALA A 1 85 ? -19.596 -7.793 22.304 1.00 79.50 85 ALA A N 1
ATOM 627 C CA . ALA A 1 85 ? -20.666 -6.995 21.691 1.00 79.50 85 ALA A CA 1
ATOM 628 C C . ALA A 1 85 ? -21.503 -6.200 22.718 1.00 79.50 85 ALA A C 1
ATOM 630 O O . ALA A 1 85 ? -22.011 -5.131 22.397 1.00 79.50 85 ALA A O 1
ATOM 631 N N . GLU A 1 86 ? -21.611 -6.690 23.958 1.00 77.19 86 GLU A N 1
ATOM 632 C CA . GLU A 1 86 ? -22.293 -5.993 25.059 1.00 77.19 86 GLU A CA 1
ATOM 633 C C . GLU A 1 86 ? -21.472 -4.827 25.649 1.00 77.19 86 GLU A C 1
ATOM 635 O O . GLU A 1 86 ? -22.049 -3.882 26.179 1.00 77.19 86 GLU A O 1
ATOM 640 N N . ASP A 1 87 ? -20.140 -4.845 25.516 1.00 77.12 87 ASP A N 1
ATOM 641 C CA . ASP A 1 87 ? -19.227 -3.823 26.059 1.00 77.12 87 ASP A CA 1
ATOM 642 C C . ASP A 1 87 ? -18.913 -2.687 25.065 1.00 77.12 87 ASP A C 1
ATOM 644 O O . ASP A 1 87 ? -18.359 -1.650 25.459 1.00 77.12 87 ASP A O 1
ATOM 648 N N . GLU A 1 88 ? -19.279 -2.840 23.783 1.00 74.81 88 GLU A N 1
ATOM 649 C CA . GLU A 1 88 ? -19.073 -1.819 22.737 1.00 74.81 88 GLU A CA 1
ATOM 650 C C . GLU A 1 88 ? -19.786 -0.492 23.056 1.00 74.81 88 GLU A C 1
ATOM 652 O O . GLU A 1 88 ? -19.375 0.557 22.560 1.00 74.81 88 GLU A O 1
ATOM 657 N N . THR A 1 89 ? -20.805 -0.499 23.922 1.00 79.38 89 THR A N 1
ATOM 658 C CA . THR A 1 89 ? -21.558 0.709 24.292 1.00 79.38 89 THR A CA 1
ATOM 659 C C . THR A 1 89 ? -20.949 1.504 25.447 1.00 79.38 89 THR A C 1
ATOM 661 O O . THR A 1 89 ? -21.510 2.527 25.832 1.00 79.38 89 THR A O 1
ATOM 664 N N . THR A 1 90 ? -19.837 1.062 26.041 1.00 89.44 90 THR A N 1
ATOM 665 C CA . THR A 1 90 ? -19.230 1.793 27.164 1.00 89.44 90 THR A CA 1
ATOM 666 C C . THR A 1 90 ? -18.367 2.965 26.683 1.00 89.44 90 THR A C 1
ATOM 668 O O . THR A 1 90 ? -17.539 2.830 25.781 1.00 89.44 90 THR A O 1
ATOM 671 N N . ASP A 1 91 ? -18.496 4.123 27.339 1.00 92.88 91 ASP A N 1
ATOM 672 C CA . ASP A 1 91 ? -17.705 5.324 27.022 1.00 92.88 91 ASP A CA 1
ATOM 673 C C . ASP A 1 91 ? -16.182 5.084 27.125 1.00 92.88 91 ASP A C 1
ATOM 675 O O . ASP A 1 91 ? -15.392 5.692 26.406 1.00 92.88 91 ASP A O 1
ATOM 679 N N . ILE A 1 92 ? -15.742 4.157 27.982 1.00 92.44 92 ILE A N 1
ATOM 680 C CA . ILE A 1 92 ? -14.322 3.783 28.100 1.00 92.44 92 ILE A CA 1
ATOM 681 C C . ILE A 1 92 ? -13.849 3.031 26.857 1.00 92.44 92 ILE A C 1
ATOM 683 O O . ILE A 1 92 ? -12.769 3.311 26.340 1.00 92.44 92 ILE A O 1
ATOM 687 N N . SER A 1 93 ? -14.643 2.072 26.376 1.00 93.00 93 SER A N 1
ATOM 688 C CA . SER A 1 93 ? -14.313 1.276 25.195 1.00 93.00 93 SER A CA 1
ATOM 689 C C . SER A 1 93 ? -14.131 2.179 23.973 1.00 93.00 93 SER A C 1
ATOM 691 O O . SER A 1 93 ? -13.133 2.069 23.255 1.00 93.00 93 SER A O 1
ATOM 693 N N . THR A 1 94 ? -15.023 3.160 23.801 1.00 93.56 94 THR A N 1
ATOM 694 C CA . THR A 1 94 ? -14.898 4.158 22.729 1.00 93.56 94 THR A CA 1
ATOM 695 C C . THR A 1 94 ? -13.669 5.055 22.907 1.00 93.56 94 THR A C 1
ATOM 697 O O . THR A 1 94 ? -12.989 5.346 21.922 1.00 93.56 94 THR A O 1
ATOM 700 N N . ALA A 1 95 ? -13.313 5.429 24.141 1.00 95.62 95 ALA A N 1
ATOM 701 C CA . ALA A 1 95 ? -12.101 6.195 24.433 1.00 95.62 95 ALA A CA 1
ATOM 702 C C . ALA A 1 95 ? -10.810 5.419 24.113 1.00 95.62 95 ALA A C 1
ATOM 704 O O . ALA A 1 95 ? -9.901 5.978 23.499 1.00 95.62 95 ALA A O 1
ATOM 705 N N . ILE A 1 96 ? -10.733 4.130 24.468 1.00 95.75 96 ILE A N 1
ATOM 706 C CA . ILE A 1 96 ? -9.581 3.261 24.162 1.00 95.75 96 ILE A CA 1
ATOM 707 C C . ILE A 1 96 ? -9.409 3.121 22.646 1.00 95.75 96 ILE A C 1
ATOM 709 O O . ILE A 1 96 ? -8.309 3.332 22.128 1.00 95.75 96 ILE A O 1
ATOM 713 N N . GLY A 1 97 ? -10.496 2.832 21.922 1.00 95.62 97 GLY A N 1
ATOM 714 C CA . GLY A 1 97 ? -10.482 2.803 20.458 1.00 95.62 97 GLY A CA 1
ATOM 715 C C . GLY A 1 97 ? -10.062 4.153 19.863 1.00 95.62 97 GLY A C 1
ATOM 716 O O . GLY A 1 97 ? -9.229 4.206 18.958 1.00 95.62 97 GLY A O 1
ATOM 717 N N . GLY A 1 98 ? -10.561 5.259 20.424 1.00 96.31 98 GLY A N 1
ATOM 718 C CA . GLY A 1 98 ? -10.195 6.622 20.039 1.00 96.31 98 GLY A CA 1
ATOM 719 C C . GLY A 1 98 ? -8.698 6.910 20.178 1.00 96.31 98 GLY A C 1
ATOM 720 O O . GLY A 1 98 ? -8.092 7.444 19.250 1.00 96.31 98 GLY A O 1
ATOM 721 N N . VAL A 1 99 ? -8.074 6.500 21.287 1.00 97.25 99 VAL A N 1
ATOM 722 C CA . VAL A 1 99 ? -6.619 6.606 21.490 1.00 97.25 99 VAL A CA 1
ATOM 723 C C . VAL A 1 99 ? -5.858 5.829 20.416 1.00 97.25 99 VAL A C 1
ATOM 725 O O . VAL A 1 99 ? -4.956 6.389 19.790 1.00 97.25 99 VAL A O 1
ATOM 728 N N . GLY A 1 100 ? -6.240 4.573 20.159 1.00 97.25 100 GLY A N 1
ATOM 729 C CA . GLY A 1 100 ? -5.610 3.751 19.123 1.00 97.25 100 GLY A CA 1
ATOM 730 C C . GLY A 1 100 ? -5.697 4.400 17.738 1.00 97.25 100 GLY A C 1
ATOM 731 O O . GLY A 1 100 ? -4.697 4.492 17.019 1.00 97.25 100 GLY A O 1
ATOM 732 N N . HIS A 1 101 ? -6.870 4.944 17.396 1.00 97.69 101 HIS A N 1
ATOM 733 C CA . HIS A 1 101 ? -7.080 5.650 16.137 1.00 97.69 101 HIS A CA 1
ATOM 734 C C . HIS A 1 101 ? -6.243 6.926 16.015 1.00 97.69 101 HIS A C 1
ATOM 736 O O . HIS A 1 101 ? -5.658 7.170 14.954 1.00 97.69 101 HIS A O 1
ATOM 742 N N . LEU A 1 102 ? -6.170 7.726 17.082 1.00 97.38 102 LEU A N 1
ATOM 743 C CA . LEU A 1 102 ? -5.381 8.956 17.126 1.00 97.38 102 LEU A CA 1
ATOM 744 C C . LEU A 1 102 ? -3.889 8.665 16.966 1.00 97.38 102 LEU A C 1
ATOM 746 O O . LEU A 1 102 ? -3.252 9.279 16.114 1.00 97.38 102 LEU A O 1
ATOM 750 N N . MET A 1 103 ? -3.346 7.708 17.724 1.00 97.69 103 MET A N 1
ATOM 751 C CA . MET A 1 103 ? -1.929 7.338 17.645 1.00 97.69 103 MET A CA 1
ATOM 752 C C . MET A 1 103 ? -1.559 6.875 16.235 1.00 97.69 103 MET A C 1
ATOM 754 O O . MET A 1 103 ? -0.646 7.432 15.630 1.00 97.69 103 MET A O 1
ATOM 758 N N . LEU A 1 104 ? -2.319 5.930 15.669 1.00 98.12 104 LEU A N 1
ATOM 759 C CA . LEU A 1 104 ? -2.050 5.421 14.324 1.00 98.12 104 LEU A CA 1
ATOM 760 C C . LEU A 1 104 ? -2.176 6.518 13.254 1.00 98.12 104 LEU A C 1
ATOM 762 O O . LEU A 1 104 ? -1.328 6.605 12.370 1.00 98.12 104 LEU A O 1
ATOM 766 N N . SER A 1 105 ? -3.194 7.381 13.346 1.00 98.12 105 SER A N 1
ATOM 767 C CA . SER A 1 105 ? -3.414 8.457 12.367 1.00 98.12 105 SER A CA 1
ATOM 768 C C . SER A 1 105 ? -2.332 9.534 12.432 1.00 98.12 105 SER A C 1
ATOM 770 O O . SER A 1 105 ? -1.833 9.959 11.392 1.00 98.12 105 SER A O 1
ATOM 772 N N . ILE A 1 106 ? -1.939 9.962 13.637 1.00 97.50 106 ILE A N 1
ATOM 773 C CA . ILE A 1 106 ? -0.866 10.947 13.825 1.00 97.50 106 ILE A CA 1
ATOM 774 C C . ILE A 1 106 ? 0.456 10.380 13.309 1.00 97.50 106 ILE A C 1
ATOM 776 O O . ILE A 1 106 ? 1.187 11.082 12.611 1.00 97.50 106 ILE A O 1
ATOM 780 N N . SER A 1 107 ? 0.753 9.112 13.598 1.00 98.06 107 SER A N 1
ATOM 781 C CA . SER A 1 107 ? 1.959 8.462 13.095 1.00 98.06 107 SER A CA 1
ATOM 782 C C . SER A 1 107 ? 1.945 8.295 11.575 1.00 98.06 107 SER A C 1
ATOM 784 O O . SER A 1 107 ? 2.959 8.594 10.953 1.00 98.06 107 SER A O 1
ATOM 786 N N . GLY A 1 108 ? 0.818 7.920 10.963 1.00 98.12 108 GLY A N 1
ATOM 787 C CA . GLY A 1 108 ? 0.689 7.833 9.502 1.00 98.12 108 GLY A CA 1
ATOM 788 C C . GLY A 1 108 ? 0.875 9.187 8.808 1.00 98.12 108 GLY A C 1
ATOM 789 O O . GLY A 1 108 ? 1.696 9.325 7.898 1.00 98.12 108 GLY A O 1
ATOM 790 N N . ILE A 1 109 ? 0.226 10.247 9.312 1.00 98.38 109 ILE A N 1
ATOM 791 C CA . ILE A 1 109 ? 0.436 11.623 8.820 1.00 98.38 109 ILE A CA 1
ATOM 792 C C . ILE A 1 109 ? 1.895 12.055 9.018 1.00 98.38 109 ILE A C 1
ATOM 794 O O . ILE A 1 109 ? 2.507 12.608 8.104 1.00 98.38 109 ILE A O 1
ATOM 798 N N . GLY A 1 110 ? 2.480 11.776 10.185 1.00 97.94 110 GLY A N 1
ATOM 799 C CA . GLY A 1 110 ? 3.894 12.032 10.458 1.00 97.94 110 GLY A CA 1
ATOM 800 C C . GLY A 1 110 ? 4.813 11.301 9.478 1.00 97.94 110 GLY A C 1
ATOM 801 O O . GLY A 1 110 ? 5.812 11.861 9.028 1.00 97.94 110 GLY A O 1
ATOM 802 N N . CYS A 1 111 ? 4.435 10.090 9.072 1.00 98.06 111 CYS A N 1
ATOM 803 C CA . CYS A 1 111 ? 5.135 9.299 8.075 1.00 98.06 111 CYS A CA 1
ATOM 804 C C . CYS A 1 111 ? 5.099 9.952 6.688 1.00 98.06 111 CYS A C 1
ATOM 806 O O . CYS A 1 111 ? 6.134 10.021 6.016 1.00 98.06 111 CYS A O 1
ATOM 808 N N . ILE A 1 112 ? 3.939 10.468 6.266 1.00 98.19 112 ILE A N 1
ATOM 809 C CA . ILE A 1 112 ? 3.792 11.243 5.023 1.00 98.19 112 ILE A CA 1
ATOM 810 C C . ILE A 1 112 ? 4.686 12.486 5.073 1.00 98.19 112 ILE A C 1
ATOM 812 O O . ILE A 1 112 ? 5.497 12.696 4.172 1.00 98.19 112 ILE A O 1
ATOM 816 N N . LEU A 1 113 ? 4.591 13.285 6.140 1.00 97.81 113 LEU A N 1
ATOM 817 C CA . LEU A 1 113 ? 5.367 14.520 6.288 1.00 97.81 113 LEU A CA 1
ATOM 818 C C . LEU A 1 113 ? 6.875 14.257 6.298 1.00 97.81 113 LEU A C 1
ATOM 820 O O . LEU A 1 113 ? 7.630 14.965 5.636 1.00 97.81 113 LEU A O 1
ATOM 824 N N . MET A 1 114 ? 7.323 13.211 6.994 1.00 97.00 114 MET A N 1
ATOM 825 C CA . MET A 1 114 ? 8.729 12.814 7.002 1.00 97.00 114 MET A CA 1
ATOM 826 C C . MET A 1 114 ? 9.207 12.399 5.605 1.00 97.00 114 MET A C 1
ATOM 828 O O . MET A 1 114 ? 10.320 12.747 5.210 1.00 97.00 114 MET A O 1
ATOM 832 N N . THR A 1 115 ? 8.374 11.679 4.854 1.00 96.94 115 THR A N 1
ATOM 833 C CA . THR A 1 115 ? 8.676 11.271 3.477 1.00 96.94 115 THR A CA 1
ATOM 834 C C . THR A 1 115 ? 8.822 12.477 2.555 1.00 96.94 115 THR A C 1
ATOM 836 O O . THR A 1 115 ? 9.805 12.569 1.823 1.00 96.94 115 THR A O 1
ATOM 839 N N . LEU A 1 116 ? 7.906 13.443 2.647 1.00 96.25 116 LEU A N 1
ATOM 840 C CA . LEU A 1 116 ? 7.979 14.691 1.885 1.00 96.25 116 LEU A CA 1
ATOM 841 C C . LEU A 1 116 ? 9.199 15.537 2.277 1.00 96.25 116 LEU A C 1
ATOM 843 O O . LEU A 1 116 ? 9.864 16.093 1.408 1.00 96.25 116 LEU A O 1
ATOM 847 N N . ASN A 1 117 ? 9.544 15.590 3.566 1.00 95.94 117 ASN A N 1
ATOM 848 C CA . ASN A 1 117 ? 10.741 16.291 4.032 1.00 95.94 117 ASN A CA 1
ATOM 849 C C . ASN A 1 117 ? 12.031 15.653 3.486 1.00 95.94 117 ASN A C 1
ATOM 851 O O . ASN A 1 117 ? 12.941 16.349 3.048 1.00 95.94 117 ASN A O 1
ATOM 855 N N . ARG A 1 118 ? 12.107 14.318 3.465 1.00 94.88 118 ARG A N 1
ATOM 856 C CA . ARG A 1 118 ? 13.247 13.591 2.882 1.00 94.88 118 ARG A CA 1
ATOM 857 C C . ARG A 1 118 ? 13.362 13.826 1.383 1.00 94.88 118 ARG A C 1
ATOM 859 O O . ARG A 1 118 ? 14.467 14.031 0.890 1.00 94.88 118 ARG A O 1
ATOM 866 N N . LEU A 1 119 ? 12.223 13.859 0.694 1.00 94.31 119 LEU A N 1
ATOM 867 C CA . LEU A 1 119 ? 12.161 14.194 -0.719 1.00 94.31 119 LEU A CA 1
ATOM 868 C C . LEU A 1 119 ? 12.704 15.602 -0.992 1.00 94.31 119 LEU A C 1
ATOM 870 O O . LEU A 1 119 ? 13.509 15.780 -1.899 1.00 94.31 119 LEU A O 1
ATOM 874 N N . TRP A 1 120 ? 12.319 16.580 -0.170 1.00 95.56 120 TRP A N 1
ATOM 875 C CA . TRP A 1 120 ? 12.813 17.954 -0.271 1.00 95.56 120 TRP A CA 1
ATOM 876 C C . TRP A 1 120 ? 14.326 18.062 -0.044 1.00 95.56 120 TRP A C 1
ATOM 878 O O . TRP A 1 120 ? 15.011 18.814 -0.729 1.00 95.56 120 TRP A O 1
ATOM 888 N N . MET A 1 121 ? 14.856 17.278 0.895 1.00 94.69 121 MET A N 1
ATOM 889 C CA . MET A 1 121 ? 16.286 17.236 1.214 1.00 94.69 121 MET A CA 1
ATOM 890 C C . MET A 1 121 ? 17.118 16.403 0.221 1.00 94.69 121 MET A C 1
ATOM 892 O O . MET A 1 121 ? 18.322 16.261 0.425 1.00 94.69 121 MET A O 1
ATOM 896 N N . GLY A 1 122 ? 16.504 15.817 -0.816 1.00 87.50 122 GLY A N 1
ATOM 897 C CA . GLY A 1 122 ? 17.183 14.947 -1.786 1.00 87.50 122 GLY A CA 1
ATOM 898 C C . GLY A 1 122 ? 17.689 13.625 -1.193 1.00 87.50 122 GLY A C 1
ATOM 899 O O . GLY A 1 122 ? 18.583 12.995 -1.746 1.00 87.50 122 GLY A O 1
ATOM 900 N N . GLY A 1 123 ? 17.161 13.209 -0.038 1.00 83.50 123 GLY A N 1
ATOM 901 C CA . GLY A 1 123 ? 17.633 12.031 0.682 1.00 83.50 123 GLY A CA 1
ATOM 902 C C . GLY A 1 123 ? 16.784 10.795 0.398 1.00 83.50 123 GLY A C 1
ATOM 903 O O . GLY A 1 123 ? 15.662 10.687 0.896 1.00 83.50 123 GLY A O 1
ATOM 904 N N . PHE A 1 124 ? 17.346 9.810 -0.301 1.00 89.25 124 PHE A N 1
ATOM 905 C CA . PHE A 1 124 ? 16.753 8.478 -0.409 1.00 89.25 124 PHE A CA 1
ATOM 906 C C . PHE A 1 124 ? 17.329 7.537 0.650 1.00 89.25 124 PHE A C 1
ATOM 908 O O . PHE A 1 124 ? 18.530 7.288 0.704 1.00 89.25 124 PHE A O 1
ATOM 915 N N . GLN A 1 125 ? 16.467 6.983 1.503 1.00 91.31 125 GLN A N 1
ATOM 916 C CA . GLN A 1 125 ? 16.857 5.922 2.430 1.00 91.31 125 GLN A CA 1
ATOM 917 C C . GLN A 1 125 ? 15.832 4.795 2.358 1.00 91.31 125 GLN A C 1
ATOM 919 O O . GLN A 1 125 ? 14.646 5.016 2.613 1.00 91.31 125 GLN A O 1
ATOM 924 N N . GLY A 1 126 ? 16.298 3.573 2.090 1.00 90.88 126 GLY A N 1
ATOM 925 C CA . GLY A 1 126 ? 15.433 2.392 1.986 1.00 90.88 126 GLY A CA 1
ATOM 926 C C . GLY A 1 126 ? 14.573 2.147 3.235 1.00 90.88 126 GLY A C 1
ATOM 927 O O . GLY A 1 126 ? 13.440 1.688 3.121 1.00 90.88 126 GLY A O 1
ATOM 928 N N . GLY A 1 127 ? 15.052 2.548 4.420 1.00 94.81 127 GLY A N 1
ATOM 929 C CA . GLY A 1 127 ? 14.287 2.450 5.667 1.00 94.81 127 GLY A CA 1
ATOM 930 C C . GLY A 1 127 ? 12.971 3.240 5.664 1.00 94.81 127 GLY A C 1
ATOM 931 O O . GLY A 1 127 ? 12.016 2.818 6.307 1.00 94.81 127 GLY A O 1
ATOM 932 N N . THR A 1 128 ? 12.880 4.348 4.919 1.00 95.25 128 THR A N 1
ATOM 933 C CA . THR A 1 128 ? 11.623 5.107 4.785 1.00 95.25 128 THR A CA 1
ATOM 934 C C . THR A 1 128 ? 10.614 4.378 3.917 1.00 95.25 128 THR A C 1
ATOM 936 O O . THR A 1 128 ? 9.437 4.385 4.245 1.00 95.25 128 THR A O 1
ATOM 939 N N . ILE A 1 129 ? 11.054 3.690 2.861 1.00 95.00 129 ILE A N 1
ATOM 940 C CA . ILE A 1 129 ? 10.148 2.884 2.033 1.00 95.00 129 ILE A CA 1
ATOM 941 C C . ILE A 1 129 ? 9.530 1.768 2.870 1.00 95.00 129 ILE A C 1
ATOM 943 O O . ILE A 1 129 ? 8.317 1.586 2.844 1.00 95.00 129 ILE A O 1
ATOM 947 N N . LEU A 1 130 ? 10.347 1.047 3.644 1.00 96.25 130 LEU A N 1
ATOM 948 C CA . LEU A 1 130 ? 9.847 -0.032 4.494 1.00 96.25 130 LEU A CA 1
ATOM 949 C C . LEU A 1 130 ? 8.847 0.485 5.538 1.00 96.25 130 LEU A C 1
ATOM 951 O O . LEU A 1 130 ? 7.819 -0.148 5.770 1.00 96.25 130 LEU A O 1
ATOM 955 N N . LEU A 1 131 ? 9.127 1.651 6.126 1.00 96.69 131 LEU A N 1
ATOM 956 C CA . LEU A 1 131 ? 8.215 2.310 7.056 1.00 96.69 131 LEU 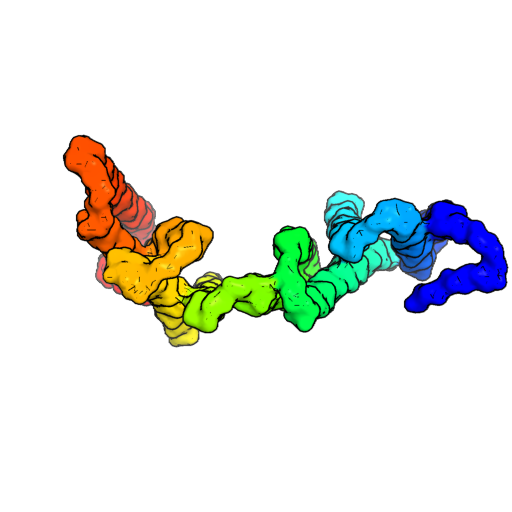A CA 1
ATOM 957 C C . LEU A 1 131 ? 6.875 2.648 6.381 1.00 96.69 131 LEU A C 1
ATOM 959 O O . LEU A 1 131 ? 5.823 2.313 6.918 1.00 96.69 131 LEU A O 1
ATOM 963 N N . GLN A 1 132 ? 6.912 3.231 5.181 1.00 97.12 132 GLN A N 1
ATOM 964 C CA . GLN A 1 132 ? 5.729 3.561 4.380 1.00 97.12 132 GLN A CA 1
ATOM 965 C C . GLN A 1 132 ? 4.900 2.327 4.044 1.00 97.12 132 GLN A C 1
ATOM 967 O O . GLN A 1 132 ? 3.687 2.351 4.221 1.00 97.12 132 GLN A O 1
ATOM 972 N N . ILE A 1 133 ? 5.540 1.233 3.627 1.00 97.06 133 ILE A N 1
ATOM 973 C CA . ILE A 1 133 ? 4.854 -0.043 3.391 1.00 97.06 133 ILE A CA 1
ATOM 974 C C . ILE A 1 133 ? 4.158 -0.514 4.674 1.00 97.06 133 ILE A C 1
ATOM 976 O O . ILE A 1 133 ? 2.992 -0.905 4.627 1.00 97.06 133 ILE A O 1
ATOM 980 N N . GLY A 1 134 ? 4.842 -0.439 5.821 1.00 97.44 134 GLY A N 1
ATOM 981 C CA . GLY A 1 134 ? 4.278 -0.805 7.120 1.00 97.44 134 GLY A CA 1
ATOM 982 C C . GLY A 1 134 ? 3.023 -0.003 7.471 1.00 97.44 134 GLY A C 1
ATOM 983 O O . GLY A 1 134 ? 2.017 -0.590 7.873 1.00 97.44 134 GLY A O 1
ATOM 984 N N . PHE A 1 135 ? 3.046 1.314 7.263 1.00 98.31 135 PHE A N 1
ATOM 985 C CA . PHE A 1 135 ? 1.888 2.170 7.520 1.00 98.31 135 PHE A CA 1
ATOM 986 C C . PHE A 1 135 ? 0.743 1.958 6.523 1.00 98.31 135 PHE A C 1
ATOM 988 O O . PHE A 1 135 ? -0.402 1.855 6.964 1.00 98.31 135 PHE A O 1
ATOM 995 N N . ILE A 1 136 ? 1.034 1.742 5.233 1.00 98.12 136 ILE A N 1
ATOM 996 C CA . ILE A 1 136 ? 0.005 1.427 4.228 1.00 98.12 136 ILE A CA 1
ATOM 997 C C . ILE A 1 136 ? -0.732 0.149 4.637 1.00 98.12 136 ILE A C 1
ATOM 999 O O . ILE A 1 136 ? -1.965 0.103 4.634 1.00 98.12 136 ILE A O 1
ATOM 1003 N N . VAL A 1 137 ? 0.013 -0.886 5.038 1.00 97.56 137 VAL A N 1
ATOM 1004 C CA . VAL A 1 137 ? -0.561 -2.147 5.522 1.00 97.56 137 VAL A CA 1
ATOM 1005 C C . VAL A 1 137 ? -1.367 -1.921 6.803 1.00 97.56 137 VAL A C 1
ATOM 1007 O O . VAL A 1 137 ? -2.503 -2.383 6.884 1.00 97.56 137 VAL A O 1
ATOM 1010 N N . ALA A 1 138 ? -0.838 -1.177 7.778 1.00 98.06 138 ALA A N 1
ATOM 1011 C CA . ALA A 1 138 ? -1.539 -0.878 9.027 1.00 98.06 138 ALA A CA 1
ATOM 1012 C C . ALA A 1 138 ? -2.852 -0.106 8.796 1.00 98.06 138 ALA A C 1
ATOM 1014 O O . ALA A 1 138 ? -3.881 -0.440 9.391 1.00 98.06 138 ALA A O 1
ATOM 1015 N N . ALA A 1 139 ? -2.848 0.885 7.902 1.00 98.19 139 ALA A N 1
ATOM 1016 C CA . ALA A 1 139 ? -4.024 1.659 7.529 1.00 98.19 139 ALA A CA 1
ATOM 1017 C C . ALA A 1 139 ? -5.066 0.782 6.816 1.00 98.19 139 ALA A C 1
ATOM 1019 O O . ALA A 1 139 ? -6.243 0.817 7.174 1.00 98.19 139 ALA A O 1
ATOM 1020 N N . LEU A 1 140 ? -4.654 -0.068 5.868 1.00 97.38 140 LEU A N 1
ATOM 1021 C CA . LEU A 1 140 ? -5.563 -0.993 5.184 1.00 97.38 140 LEU A CA 1
ATOM 1022 C C . LEU A 1 140 ? -6.156 -2.042 6.133 1.00 97.38 140 LEU A C 1
ATOM 1024 O O . LEU A 1 140 ? -7.364 -2.272 6.093 1.00 97.38 140 LEU A O 1
ATOM 1028 N N . LEU A 1 141 ? -5.348 -2.636 7.017 1.00 97.06 141 LEU A N 1
ATOM 1029 C CA . LEU A 1 141 ? -5.831 -3.569 8.040 1.00 97.06 141 LEU A CA 1
ATOM 1030 C C . LEU A 1 141 ? -6.852 -2.894 8.956 1.00 97.06 141 LEU A C 1
ATOM 1032 O O . LEU A 1 141 ? -7.944 -3.421 9.159 1.00 97.06 141 LEU A O 1
ATOM 1036 N N . THR A 1 142 ? -6.553 -1.683 9.424 1.00 97.12 142 THR A N 1
ATOM 1037 C CA . THR A 1 142 ? -7.482 -0.919 10.265 1.00 97.12 142 THR A CA 1
ATOM 1038 C C . THR A 1 142 ? -8.775 -0.588 9.517 1.00 97.12 142 THR A C 1
ATOM 1040 O O . THR A 1 142 ? -9.865 -0.743 10.064 1.00 97.12 142 THR A O 1
ATOM 1043 N N . ALA A 1 143 ? -8.693 -0.211 8.237 1.00 97.25 143 ALA A N 1
ATOM 1044 C CA . ALA A 1 143 ? -9.868 0.033 7.404 1.00 97.25 143 ALA A CA 1
ATOM 1045 C C . ALA A 1 143 ? -10.758 -1.214 7.249 1.00 97.25 143 ALA A C 1
ATOM 1047 O O . ALA A 1 143 ? -11.980 -1.079 7.162 1.00 97.25 143 ALA A O 1
ATOM 1048 N N . LEU A 1 144 ? -10.169 -2.413 7.197 1.00 95.88 144 LEU A N 1
ATOM 1049 C CA . LEU A 1 144 ? -10.907 -3.679 7.128 1.00 95.88 144 LEU A CA 1
ATOM 1050 C C . LEU A 1 144 ? -11.564 -4.042 8.463 1.00 95.88 144 LEU A C 1
ATOM 1052 O O . LEU A 1 144 ? -12.670 -4.576 8.470 1.00 95.88 144 LEU A O 1
ATOM 1056 N N . MET A 1 145 ? -10.906 -3.738 9.582 1.00 95.69 145 MET A N 1
ATOM 1057 C CA . MET A 1 145 ? -11.413 -4.037 10.923 1.00 95.69 145 MET A CA 1
ATOM 1058 C C . MET A 1 145 ? -12.537 -3.092 11.364 1.00 95.69 145 MET A C 1
ATOM 1060 O O . MET A 1 145 ? -13.356 -3.470 12.202 1.00 95.69 145 MET A O 1
ATOM 1064 N N . GLN A 1 146 ? -12.593 -1.878 10.809 1.00 95.50 146 GLN A N 1
ATOM 1065 C CA . GLN A 1 146 ? -13.458 -0.830 11.333 1.00 95.50 146 GLN A CA 1
ATOM 1066 C C . GLN A 1 146 ? -14.927 -0.963 10.889 1.00 95.50 146 GLN A C 1
ATOM 1068 O O . GLN A 1 146 ? -15.209 -0.910 9.683 1.00 95.50 146 GLN A O 1
ATOM 1073 N N . PRO A 1 147 ? -15.892 -1.031 11.833 1.00 92.12 147 PRO A N 1
ATOM 1074 C CA . PRO A 1 147 ? -17.316 -1.066 11.499 1.00 92.12 147 PRO A CA 1
ATOM 1075 C C . PRO A 1 147 ? -17.814 0.292 10.983 1.00 92.12 147 PRO A C 1
ATOM 1077 O O . PRO A 1 147 ? -18.519 0.346 9.969 1.00 92.12 147 PRO A O 1
ATOM 1080 N N . ASN A 1 148 ? -17.386 1.389 11.620 1.00 93.94 148 ASN A N 1
ATOM 1081 C CA . ASN A 1 148 ? -17.779 2.750 11.256 1.00 93.94 148 ASN A CA 1
ATOM 1082 C C . ASN A 1 148 ? -17.282 3.119 9.845 1.00 93.94 148 ASN A C 1
ATOM 1084 O O . ASN A 1 148 ? -16.082 3.079 9.553 1.00 93.94 148 ASN A O 1
ATOM 1088 N N . ALA A 1 149 ? -18.219 3.502 8.973 1.00 95.12 149 ALA A N 1
ATOM 1089 C CA . ALA A 1 149 ? -17.946 3.847 7.585 1.00 95.12 149 ALA A CA 1
ATOM 1090 C C . ALA A 1 149 ? -17.015 5.058 7.430 1.00 95.12 149 ALA A C 1
ATOM 1092 O O . ALA A 1 149 ? -16.195 5.055 6.511 1.00 95.12 149 ALA A O 1
ATOM 1093 N N . ASP A 1 150 ? -17.097 6.051 8.314 1.00 96.50 150 ASP A N 1
ATOM 1094 C CA . ASP A 1 150 ? -16.299 7.276 8.208 1.00 96.50 150 ASP A CA 1
ATOM 1095 C C . ASP A 1 150 ? -14.839 7.024 8.570 1.00 96.50 150 ASP A C 1
ATOM 1097 O O . ASP A 1 150 ? -13.939 7.398 7.821 1.00 96.50 150 ASP A O 1
ATOM 1101 N N . LEU A 1 151 ? -14.593 6.276 9.647 1.00 96.19 151 LEU A N 1
ATOM 1102 C CA . LEU A 1 151 ? -13.240 5.858 10.017 1.00 96.19 151 LEU A CA 1
ATOM 1103 C C . LEU A 1 151 ? -12.640 4.912 8.967 1.00 96.19 151 LEU A C 1
ATOM 1105 O O . LEU A 1 151 ? -11.479 5.051 8.589 1.00 96.19 151 LEU A O 1
ATOM 1109 N N . ARG A 1 152 ? -13.440 4.000 8.404 1.00 97.00 152 ARG A N 1
ATOM 1110 C CA . ARG A 1 152 ? -13.007 3.157 7.282 1.00 97.00 152 ARG A CA 1
ATOM 1111 C C . ARG A 1 152 ? -12.630 3.983 6.047 1.00 97.00 152 ARG A C 1
ATOM 1113 O O . ARG A 1 152 ? -11.659 3.649 5.371 1.00 97.00 152 ARG A O 1
ATOM 1120 N N . ARG A 1 153 ? -13.370 5.055 5.740 1.00 96.62 153 ARG A N 1
ATOM 1121 C CA . ARG A 1 153 ? -13.017 6.004 4.668 1.00 96.62 153 ARG A CA 1
ATOM 1122 C C . ARG A 1 153 ? -11.726 6.749 4.994 1.00 96.62 153 ARG A C 1
ATOM 1124 O O . ARG A 1 153 ? -10.857 6.806 4.130 1.00 96.62 153 ARG A O 1
ATOM 1131 N N . TRP A 1 154 ? -11.574 7.246 6.222 1.00 97.62 154 TRP A N 1
ATOM 1132 C CA . TRP A 1 154 ? -10.364 7.928 6.683 1.00 97.62 154 TRP A CA 1
ATOM 1133 C C . TRP A 1 154 ? -9.109 7.079 6.466 1.00 97.62 154 TRP A C 1
ATOM 1135 O O . TRP A 1 154 ? -8.175 7.532 5.812 1.00 97.62 154 TRP A O 1
ATOM 1145 N N . TYR A 1 155 ? -9.108 5.820 6.909 1.00 97.88 155 TYR A N 1
ATOM 1146 C CA . TYR A 1 155 ? -7.942 4.949 6.743 1.00 97.88 155 TYR A CA 1
ATOM 1147 C C . TYR A 1 155 ? -7.648 4.577 5.289 1.00 97.88 155 TYR A C 1
ATOM 1149 O O . TYR A 1 155 ? -6.485 4.425 4.924 1.00 97.88 155 TYR A O 1
ATOM 1157 N N . ARG A 1 156 ? -8.669 4.487 4.428 1.00 97.19 156 ARG A N 1
ATOM 1158 C CA . ARG A 1 156 ? -8.447 4.343 2.979 1.00 97.19 156 ARG A CA 1
ATOM 1159 C C . ARG A 1 156 ? -7.780 5.585 2.395 1.00 97.19 156 ARG A C 1
ATOM 1161 O O . ARG A 1 156 ? -6.849 5.448 1.611 1.00 97.19 156 ARG A O 1
ATOM 1168 N N . VAL A 1 157 ? -8.234 6.779 2.782 1.00 97.38 157 VAL A N 1
ATOM 1169 C CA . VAL A 1 157 ? -7.620 8.048 2.356 1.00 97.38 157 VAL A CA 1
ATOM 1170 C C . VAL A 1 157 ? -6.180 8.141 2.856 1.00 97.38 157 VAL A C 1
ATOM 1172 O O . VAL A 1 157 ? -5.300 8.493 2.077 1.00 97.38 157 VAL A O 1
ATOM 1175 N N . LEU A 1 158 ? -5.923 7.761 4.110 1.00 97.75 158 LEU A N 1
ATOM 1176 C CA . LEU A 1 158 ? -4.582 7.738 4.687 1.00 97.75 158 LEU A CA 1
ATOM 1177 C C . LEU A 1 158 ? -3.657 6.780 3.922 1.00 97.75 158 LEU A C 1
ATOM 1179 O O . LEU A 1 158 ? -2.588 7.199 3.491 1.00 97.75 158 LEU A O 1
ATOM 1183 N N . ALA A 1 159 ? -4.101 5.547 3.654 1.00 97.81 159 ALA A N 1
ATOM 1184 C CA . ALA A 1 159 ? -3.337 4.571 2.874 1.00 97.81 159 ALA A CA 1
ATOM 1185 C C . ALA A 1 159 ? -3.031 5.068 1.448 1.00 97.81 159 ALA A C 1
ATOM 1187 O O . ALA A 1 159 ? -1.923 4.879 0.949 1.00 97.81 159 ALA A O 1
ATOM 1188 N N . ILE A 1 160 ? -3.990 5.734 0.791 1.00 95.38 160 ILE A N 1
ATOM 1189 C CA . ILE A 1 160 ? -3.777 6.357 -0.526 1.00 95.38 160 ILE A CA 1
ATOM 1190 C C . ILE A 1 160 ? -2.747 7.488 -0.425 1.00 95.38 160 ILE A C 1
ATOM 1192 O O . ILE A 1 160 ? -1.854 7.573 -1.266 1.00 95.38 160 ILE A O 1
ATOM 1196 N N . GLY A 1 161 ? -2.842 8.337 0.602 1.00 97.00 161 GLY A N 1
ATOM 1197 C CA . GLY A 1 161 ? -1.889 9.418 0.851 1.00 97.00 161 GLY A CA 1
ATOM 1198 C C . GLY A 1 161 ? -0.467 8.906 1.092 1.00 97.00 161 GLY A C 1
ATOM 1199 O O . GLY A 1 161 ? 0.486 9.444 0.533 1.00 97.00 161 GLY A O 1
ATOM 1200 N N . GLU A 1 162 ? -0.317 7.828 1.860 1.00 97.75 162 GLU A N 1
ATOM 1201 C CA . GLU A 1 162 ? 0.971 7.176 2.109 1.00 97.75 162 GLU A CA 1
ATOM 1202 C C . GLU A 1 162 ? 1.535 6.501 0.859 1.00 97.75 162 GLU A C 1
ATOM 1204 O O . GLU A 1 162 ? 2.719 6.668 0.564 1.00 97.75 162 GLU A O 1
ATOM 1209 N N . ALA A 1 163 ? 0.699 5.804 0.084 1.00 96.00 163 ALA A N 1
ATOM 1210 C CA . ALA A 1 163 ? 1.097 5.217 -1.193 1.00 96.00 163 ALA A CA 1
ATOM 1211 C C . ALA A 1 163 ? 1.547 6.294 -2.190 1.00 96.00 163 ALA A C 1
ATOM 1213 O O . ALA A 1 163 ? 2.557 6.122 -2.872 1.00 96.00 163 ALA A O 1
ATOM 1214 N N . PHE A 1 164 ? 0.846 7.429 -2.234 1.00 95.44 164 PHE A N 1
ATOM 1215 C CA . PHE A 1 164 ? 1.220 8.569 -3.063 1.00 95.44 164 PHE A CA 1
ATOM 1216 C C . PHE A 1 164 ? 2.542 9.203 -2.609 1.00 95.44 164 PHE A C 1
ATOM 1218 O O . PHE A 1 164 ? 3.423 9.440 -3.433 1.00 95.44 164 PHE A O 1
ATOM 1225 N N . ALA A 1 165 ? 2.735 9.417 -1.304 1.00 96.50 165 ALA A N 1
ATOM 1226 C CA . ALA A 1 165 ? 3.993 9.934 -0.765 1.00 96.50 165 ALA A CA 1
ATOM 1227 C C . ALA A 1 165 ? 5.173 8.984 -1.039 1.00 96.50 165 ALA A C 1
ATOM 1229 O O . ALA A 1 165 ? 6.247 9.433 -1.439 1.00 96.50 165 ALA A O 1
ATOM 1230 N N . MET A 1 166 ? 4.968 7.672 -0.885 1.00 96.25 166 MET A N 1
ATOM 1231 C CA . MET A 1 166 ? 5.956 6.647 -1.227 1.00 96.25 166 MET A CA 1
ATOM 1232 C C . MET A 1 166 ? 6.289 6.669 -2.722 1.00 96.25 166 MET A C 1
ATOM 1234 O O . MET A 1 166 ? 7.460 6.624 -3.090 1.00 96.25 166 MET A O 1
ATOM 1238 N N . PHE A 1 167 ? 5.277 6.781 -3.584 1.00 94.50 167 PHE A N 1
ATOM 1239 C CA . PHE A 1 167 ? 5.461 6.897 -5.028 1.00 94.50 167 PHE A CA 1
ATOM 1240 C C . PHE A 1 167 ? 6.305 8.125 -5.401 1.00 94.50 167 PHE A C 1
ATOM 1242 O O . PHE A 1 167 ? 7.242 8.005 -6.195 1.00 94.50 167 PHE A O 1
ATOM 1249 N N . LEU A 1 168 ? 6.032 9.285 -4.795 1.00 94.25 168 LEU A N 1
ATOM 1250 C CA . LEU A 1 168 ? 6.840 10.490 -4.992 1.00 94.25 168 LEU A CA 1
ATOM 1251 C C . LEU A 1 168 ? 8.281 10.281 -4.520 1.00 94.25 168 LEU A C 1
ATOM 1253 O O . LEU A 1 168 ? 9.208 10.612 -5.255 1.00 94.25 168 LEU A O 1
ATOM 1257 N N . LEU A 1 169 ? 8.480 9.691 -3.337 1.00 94.50 169 LEU A N 1
ATOM 1258 C CA . LEU A 1 169 ? 9.813 9.401 -2.805 1.00 94.50 169 LEU A CA 1
ATOM 1259 C C . LEU A 1 169 ? 10.617 8.490 -3.734 1.00 94.50 169 LEU A C 1
ATOM 1261 O O . LEU A 1 169 ? 11.790 8.751 -3.967 1.00 94.50 169 LEU A O 1
ATOM 1265 N N . VAL A 1 170 ? 10.008 7.434 -4.272 1.00 92.19 170 VAL A N 1
ATOM 1266 C CA . VAL A 1 170 ? 10.686 6.520 -5.204 1.00 92.19 170 VAL A CA 1
ATOM 1267 C C . VAL A 1 170 ? 11.000 7.228 -6.521 1.00 92.19 170 VAL A C 1
ATOM 1269 O O . VAL A 1 170 ? 12.120 7.136 -7.013 1.00 92.19 170 VAL A O 1
ATOM 1272 N N . THR A 1 171 ? 10.042 7.974 -7.070 1.00 91.38 171 THR A N 1
ATOM 1273 C CA . THR A 1 171 ? 10.188 8.615 -8.386 1.00 91.38 171 THR A CA 1
ATOM 1274 C C . THR A 1 171 ? 11.211 9.749 -8.371 1.00 91.38 171 THR A C 1
ATOM 1276 O O . THR A 1 171 ? 11.993 9.890 -9.307 1.00 91.38 171 THR A O 1
ATOM 1279 N N . PHE A 1 172 ? 11.210 10.573 -7.324 1.00 91.75 172 PHE A N 1
ATOM 1280 C CA . PHE A 1 172 ? 12.059 11.762 -7.249 1.00 91.75 172 PHE A CA 1
ATOM 1281 C C . PHE A 1 172 ? 13.283 11.587 -6.350 1.00 91.75 172 PHE A C 1
ATOM 1283 O O . PHE A 1 172 ? 14.249 12.319 -6.532 1.00 91.75 172 PHE A O 1
ATOM 1290 N N . GLY A 1 173 ? 13.263 10.640 -5.410 1.00 91.12 173 GLY A N 1
ATOM 1291 C CA . GLY A 1 173 ? 14.394 10.364 -4.524 1.00 91.12 173 GLY A CA 1
ATOM 1292 C C . GLY A 1 173 ? 15.447 9.445 -5.138 1.00 91.12 173 GLY A C 1
ATOM 1293 O O . GLY A 1 173 ? 16.599 9.505 -4.728 1.00 91.12 173 GLY A O 1
ATOM 1294 N N . LEU A 1 174 ? 15.091 8.608 -6.116 1.00 89.19 174 LEU A N 1
ATOM 1295 C CA . LEU A 1 174 ? 16.088 7.841 -6.858 1.00 89.19 174 LEU A CA 1
ATOM 1296 C C . LEU A 1 174 ? 16.766 8.721 -7.922 1.00 89.19 174 LEU A C 1
ATOM 1298 O O . LEU A 1 174 ? 16.098 9.471 -8.648 1.00 89.19 174 LEU A O 1
ATOM 1302 N N . ASP A 1 175 ? 18.084 8.562 -8.057 1.00 89.69 175 ASP A N 1
ATOM 1303 C CA . ASP A 1 175 ? 18.906 9.155 -9.121 1.00 89.69 175 ASP A CA 1
ATOM 1304 C C . ASP A 1 175 ? 18.652 8.446 -10.459 1.00 89.69 175 ASP A C 1
ATOM 1306 O O . ASP A 1 175 ? 19.502 7.757 -11.018 1.00 89.69 175 ASP A O 1
ATOM 1310 N N . LEU A 1 176 ? 17.418 8.573 -10.943 1.00 88.69 176 LEU A N 1
ATOM 1311 C CA . LEU A 1 176 ? 16.963 8.037 -12.217 1.00 88.69 176 LEU A CA 1
ATOM 1312 C C . LEU A 1 176 ? 17.002 9.112 -13.297 1.00 88.69 176 LEU A C 1
ATOM 1314 O O . LEU A 1 176 ? 16.726 10.295 -13.047 1.00 88.69 176 LEU A O 1
ATOM 1318 N N . GLU A 1 177 ? 17.274 8.678 -14.520 1.00 91.12 177 GLU A N 1
ATOM 1319 C CA . GLU A 1 177 ? 17.195 9.532 -15.696 1.00 91.12 177 GLU A CA 1
ATOM 1320 C C . GLU A 1 177 ? 15.747 9.989 -15.940 1.00 91.1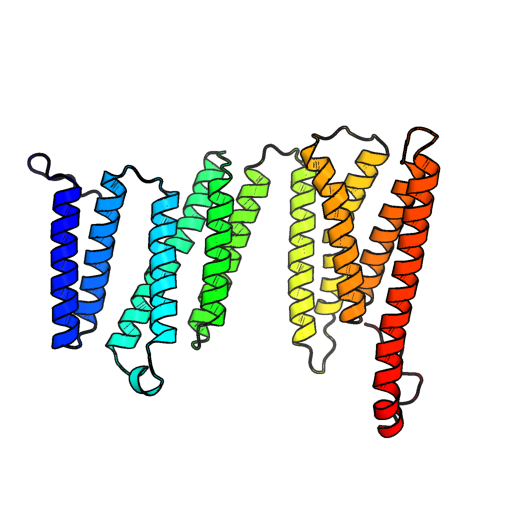2 177 GLU A C 1
ATOM 1322 O O . GLU A 1 177 ? 14.775 9.338 -15.545 1.00 91.12 177 GLU A O 1
ATOM 1327 N N . ALA A 1 178 ? 15.573 11.130 -16.611 1.00 91.62 178 ALA A N 1
ATOM 1328 C CA . ALA A 1 178 ? 14.251 11.730 -16.813 1.00 91.62 178 ALA A CA 1
ATOM 1329 C C . ALA A 1 178 ? 13.260 10.789 -17.531 1.00 91.62 178 ALA A C 1
ATOM 1331 O O . ALA A 1 178 ? 12.064 10.784 -17.224 1.00 91.62 178 ALA A O 1
ATOM 1332 N N . TRP A 1 179 ? 13.748 9.958 -18.456 1.00 92.00 179 TRP A N 1
ATOM 1333 C CA . TRP A 1 179 ? 12.911 8.990 -19.161 1.00 92.00 179 TRP A CA 1
ATOM 1334 C C . TRP A 1 179 ? 12.491 7.820 -18.255 1.00 92.00 179 TRP A C 1
ATOM 1336 O O . TRP A 1 179 ? 11.330 7.430 -18.305 1.00 92.00 179 TRP A O 1
ATOM 1346 N N . GLN A 1 180 ? 13.359 7.342 -17.352 1.00 92.38 180 GLN A N 1
ATOM 1347 C CA . GLN A 1 180 ? 13.023 6.311 -16.354 1.00 92.38 180 GLN A CA 1
ATOM 1348 C C . GLN A 1 180 ? 11.961 6.820 -15.375 1.00 92.38 180 GLN A C 1
ATOM 1350 O O . GLN A 1 180 ? 11.007 6.119 -15.044 1.00 92.38 180 GLN A O 1
ATOM 1355 N N . LYS A 1 181 ? 12.071 8.086 -14.951 1.00 92.88 181 LYS A N 1
ATOM 1356 C CA . LYS A 1 181 ? 11.048 8.738 -14.115 1.00 92.88 181 LYS A CA 1
ATOM 1357 C C . LYS A 1 181 ? 9.706 8.825 -14.840 1.00 92.88 181 LYS A C 1
ATOM 1359 O O . LYS A 1 181 ? 8.665 8.560 -14.242 1.00 92.88 181 LYS A O 1
ATOM 1364 N N . THR A 1 182 ? 9.734 9.147 -16.134 1.00 93.50 182 THR A N 1
ATOM 1365 C CA . THR A 1 182 ? 8.536 9.153 -16.986 1.00 93.50 182 THR A CA 1
ATOM 1366 C C . THR A 1 182 ? 7.941 7.750 -17.100 1.00 93.50 182 THR A C 1
ATOM 1368 O O . THR A 1 182 ? 6.730 7.589 -16.976 1.00 93.50 182 THR A O 1
ATOM 1371 N N . GLU A 1 183 ? 8.781 6.727 -17.257 1.00 94.31 183 GLU A N 1
ATOM 1372 C CA . GLU A 1 183 ? 8.376 5.324 -17.311 1.00 94.31 183 GLU A CA 1
ATOM 1373 C C . GLU A 1 183 ? 7.643 4.891 -16.032 1.00 94.31 183 GLU A C 1
ATOM 1375 O O . GLU A 1 183 ? 6.521 4.383 -16.104 1.00 94.31 183 GLU A O 1
ATOM 1380 N N . ILE A 1 184 ? 8.232 5.164 -14.860 1.00 93.44 184 ILE A N 1
ATOM 1381 C CA . ILE A 1 184 ? 7.619 4.895 -13.549 1.00 93.44 184 ILE A CA 1
ATOM 1382 C C . ILE A 1 184 ? 6.282 5.617 -13.429 1.00 93.44 184 ILE A C 1
ATOM 1384 O O . ILE A 1 184 ? 5.289 5.014 -13.023 1.00 93.44 184 ILE A O 1
ATOM 1388 N N . PHE A 1 185 ? 6.247 6.901 -13.787 1.00 93.44 185 PHE A N 1
ATOM 1389 C CA . PHE A 1 185 ? 5.053 7.722 -13.653 1.00 93.44 185 PHE A CA 1
ATOM 1390 C C . PHE A 1 185 ? 3.901 7.214 -14.518 1.00 93.44 185 PHE A C 1
ATOM 1392 O O . PHE A 1 185 ? 2.789 7.032 -14.021 1.00 93.44 185 PHE A O 1
ATOM 1399 N N . VAL A 1 186 ? 4.171 6.925 -15.792 1.00 96.00 186 VAL A N 1
ATOM 1400 C CA . VAL A 1 186 ? 3.176 6.386 -16.726 1.00 96.00 186 VAL A CA 1
ATOM 1401 C C . VAL A 1 186 ? 2.705 5.001 -16.275 1.00 96.00 186 VAL A C 1
ATOM 1403 O O . VAL A 1 186 ? 1.498 4.752 -16.241 1.00 96.00 186 VAL A O 1
ATOM 1406 N N . THR A 1 187 ? 3.627 4.141 -15.834 1.00 95.75 187 THR A N 1
ATOM 1407 C CA . THR A 1 187 ? 3.305 2.795 -15.336 1.00 95.75 187 THR A CA 1
ATOM 1408 C C . THR A 1 187 ? 2.407 2.853 -14.102 1.00 95.75 187 THR A C 1
ATOM 1410 O O . THR A 1 187 ? 1.387 2.163 -14.039 1.00 95.75 187 THR A O 1
ATOM 1413 N N . ALA A 1 188 ? 2.751 3.701 -13.130 1.00 94.25 188 ALA A N 1
ATOM 1414 C CA . ALA A 1 188 ? 1.993 3.872 -11.895 1.00 94.25 188 ALA A CA 1
ATOM 1415 C C . ALA A 1 188 ? 0.608 4.481 -12.145 1.00 94.25 188 ALA A C 1
ATOM 1417 O O . ALA A 1 188 ? -0.378 4.013 -11.573 1.00 94.25 188 ALA A O 1
ATOM 1418 N N . LEU A 1 189 ? 0.509 5.469 -13.040 1.00 94.19 189 LEU A N 1
ATOM 1419 C CA . LEU A 1 189 ? -0.773 6.022 -13.474 1.00 94.19 189 LEU A CA 1
ATOM 1420 C C . LEU A 1 189 ? -1.645 4.943 -14.131 1.00 94.19 189 LEU A C 1
ATOM 1422 O O . LEU A 1 189 ? -2.826 4.821 -13.802 1.00 94.19 189 LEU A O 1
ATOM 1426 N N . GLY A 1 190 ? -1.054 4.124 -15.006 1.00 96.81 190 GLY A N 1
ATOM 1427 C CA . GLY A 1 190 ? -1.721 2.975 -15.613 1.00 96.81 190 GLY A CA 1
ATOM 1428 C C . GLY A 1 190 ? -2.241 1.987 -14.571 1.00 96.81 190 GLY A C 1
ATOM 1429 O O . GLY A 1 190 ? -3.408 1.601 -14.625 1.00 96.81 190 GLY A O 1
ATOM 1430 N N . LEU A 1 191 ? -1.422 1.649 -13.567 1.00 95.75 191 LEU A N 1
ATOM 1431 C CA . LEU A 1 191 ? -1.815 0.750 -12.476 1.00 95.75 191 LEU A CA 1
ATOM 1432 C C . LEU A 1 191 ? -2.969 1.332 -11.657 1.00 95.75 191 LEU A C 1
ATOM 1434 O O . LEU A 1 191 ? -3.918 0.614 -11.348 1.00 95.75 191 LEU A O 1
ATOM 1438 N N . GLY A 1 192 ? -2.925 2.629 -11.343 1.00 93.88 192 GLY A N 1
ATOM 1439 C CA . GLY A 1 192 ? -4.002 3.321 -10.636 1.00 93.88 192 GLY A CA 1
ATOM 1440 C C . GLY A 1 192 ? -5.326 3.269 -11.402 1.00 93.88 192 GLY A C 1
ATOM 1441 O O . GLY A 1 192 ? -6.356 2.901 -10.831 1.00 93.88 192 GLY A O 1
ATOM 1442 N N . LEU A 1 193 ? -5.297 3.561 -12.708 1.00 95.12 193 LEU A N 1
ATOM 1443 C CA . LEU A 1 193 ? -6.468 3.446 -13.583 1.00 95.12 193 LEU A CA 1
ATOM 1444 C C . LEU A 1 193 ? -6.978 2.004 -13.659 1.00 95.12 193 LEU A C 1
ATOM 1446 O O . LEU A 1 193 ? -8.183 1.774 -13.569 1.00 95.12 193 LEU A O 1
ATOM 1450 N N . LEU A 1 194 ? -6.071 1.033 -13.776 1.00 96.12 194 LEU A N 1
ATOM 1451 C CA . LEU A 1 194 ? -6.411 -0.379 -13.868 1.00 96.12 194 LEU A CA 1
ATOM 1452 C C . LEU A 1 194 ? -7.075 -0.887 -12.583 1.00 96.12 194 LEU A C 1
ATOM 1454 O O . LEU A 1 194 ? -8.103 -1.559 -12.659 1.00 96.12 194 LEU A O 1
ATOM 1458 N N . LEU A 1 195 ? -6.535 -0.542 -11.412 1.00 94.62 195 LEU A N 1
ATOM 1459 C CA . LEU A 1 195 ? -7.119 -0.891 -10.115 1.00 94.62 195 LEU A CA 1
ATOM 1460 C C . LEU A 1 195 ? -8.499 -0.251 -9.943 1.00 94.62 195 LEU A C 1
ATOM 1462 O O . LEU A 1 195 ? -9.456 -0.949 -9.608 1.00 94.62 195 LEU A O 1
ATOM 1466 N N . ALA A 1 196 ? -8.632 1.047 -10.233 1.00 93.69 196 ALA A N 1
ATOM 1467 C CA . ALA A 1 196 ? -9.915 1.744 -10.164 1.00 93.69 196 ALA A CA 1
ATOM 1468 C C . ALA A 1 196 ? -10.957 1.114 -11.101 1.00 93.69 196 ALA A C 1
ATOM 1470 O O . ALA A 1 196 ? -12.117 0.952 -10.720 1.00 93.69 196 ALA A O 1
ATOM 1471 N N . ALA A 1 197 ? -10.544 0.702 -12.301 1.00 95.62 197 ALA A N 1
ATOM 1472 C CA . ALA A 1 197 ? -11.425 0.061 -13.263 1.00 95.62 197 ALA A CA 1
ATOM 1473 C C . ALA A 1 197 ? -11.821 -1.368 -12.848 1.00 95.62 197 ALA A C 1
ATOM 1475 O O . ALA A 1 197 ? -12.984 -1.726 -13.007 1.00 95.62 197 ALA A O 1
ATOM 1476 N N . HIS A 1 198 ? -10.927 -2.161 -12.244 1.00 94.19 198 HIS A N 1
ATOM 1477 C CA . HIS A 1 198 ? -11.282 -3.478 -11.686 1.00 94.19 198 HIS A CA 1
ATOM 1478 C C . HIS A 1 198 ? -12.239 -3.361 -10.496 1.00 94.19 198 HIS A C 1
ATOM 1480 O O . HIS A 1 198 ? -13.187 -4.137 -10.385 1.00 94.19 198 HIS A O 1
ATOM 1486 N N . VAL A 1 199 ? -12.033 -2.371 -9.623 1.00 93.56 199 VAL A N 1
ATOM 1487 C CA . VAL A 1 199 ? -12.967 -2.087 -8.526 1.00 93.56 199 VAL A CA 1
ATOM 1488 C C . VAL A 1 199 ? -14.317 -1.640 -9.084 1.00 93.56 199 VAL A C 1
ATOM 1490 O O . VAL A 1 199 ? -15.347 -2.134 -8.632 1.00 93.56 199 VAL A O 1
ATOM 1493 N N . GLY A 1 200 ? -14.328 -0.752 -10.082 1.00 93.00 200 GLY A N 1
ATOM 1494 C CA . GLY A 1 200 ? -15.548 -0.320 -10.764 1.00 93.00 200 GLY A CA 1
ATOM 1495 C C . GLY A 1 200 ? -16.294 -1.484 -11.416 1.00 93.00 200 GLY A C 1
ATOM 1496 O O . GLY A 1 200 ? -17.502 -1.599 -11.237 1.00 93.00 200 GLY A O 1
ATOM 1497 N N . TRP A 1 201 ? -15.564 -2.388 -12.072 1.00 94.31 201 TRP A N 1
ATOM 1498 C CA . TRP A 1 201 ? -16.098 -3.622 -12.649 1.00 94.31 201 TRP A CA 1
ATOM 1499 C C . TRP A 1 201 ? -16.737 -4.531 -11.592 1.00 94.31 201 TRP A C 1
ATOM 1501 O O . TRP A 1 201 ? -17.829 -5.046 -11.808 1.00 94.31 201 TRP A O 1
ATOM 1511 N N . ALA A 1 202 ? -16.111 -4.690 -10.423 1.00 91.69 202 ALA A N 1
ATOM 1512 C CA . ALA A 1 202 ? -16.652 -5.525 -9.348 1.00 91.69 202 ALA A CA 1
ATOM 1513 C C . ALA A 1 202 ? -17.970 -4.986 -8.754 1.00 91.69 202 ALA A C 1
ATOM 1515 O O . ALA A 1 202 ? -18.773 -5.761 -8.239 1.00 91.69 202 ALA A O 1
ATOM 1516 N N . HIS A 1 203 ? -18.205 -3.672 -8.821 1.00 90.56 203 HIS A N 1
ATOM 1517 C CA . HIS A 1 203 ? -19.444 -3.045 -8.338 1.00 90.56 203 HIS A CA 1
ATOM 1518 C C . HIS A 1 203 ? -20.554 -3.000 -9.400 1.00 90.56 203 HIS A C 1
ATOM 1520 O O . HIS A 1 203 ? -21.668 -2.550 -9.131 1.00 90.56 203 HIS A O 1
ATOM 1526 N N . GLU A 1 204 ? -20.267 -3.443 -10.617 1.00 90.75 204 GLU A N 1
ATOM 1527 C CA . GLU A 1 204 ? -21.140 -3.286 -11.766 1.00 90.75 204 GLU A CA 1
ATOM 1528 C C . GLU A 1 204 ? -22.171 -4.417 -11.821 1.00 90.75 204 GLU A C 1
ATOM 1530 O O . GLU A 1 204 ? -21.949 -5.455 -12.436 1.00 90.75 204 GLU A O 1
ATOM 1535 N N . GLN A 1 205 ? -23.300 -4.235 -11.131 1.00 74.06 205 GLN A N 1
ATOM 1536 C CA . GLN A 1 205 ? -24.298 -5.302 -10.992 1.00 74.06 205 GLN A CA 1
ATOM 1537 C C . GLN A 1 205 ? -25.190 -5.476 -12.234 1.00 74.06 205 GLN A C 1
ATOM 1539 O O . GLN A 1 205 ? -25.482 -6.612 -12.580 1.00 74.06 205 GLN A O 1
ATOM 1544 N N . ASP A 1 206 ? -25.547 -4.400 -12.957 1.00 76.94 206 ASP A N 1
ATOM 1545 C CA . ASP A 1 206 ? -26.450 -4.504 -14.128 1.00 76.94 206 ASP A CA 1
ATOM 1546 C C . ASP A 1 206 ? -26.213 -3.491 -15.265 1.00 76.94 206 ASP A C 1
ATOM 1548 O O . ASP A 1 206 ? -26.650 -3.709 -16.398 1.00 76.94 206 ASP A O 1
ATOM 1552 N N . ARG A 1 207 ? -25.537 -2.361 -15.011 1.00 85.12 207 ARG A N 1
ATOM 1553 C CA . ARG A 1 207 ? -25.346 -1.301 -16.016 1.00 85.12 207 ARG A CA 1
ATOM 1554 C C . ARG A 1 207 ? -23.901 -1.210 -16.461 1.00 85.12 207 ARG A C 1
ATOM 1556 O O . ARG A 1 207 ? -23.046 -0.828 -15.671 1.00 85.12 207 ARG A O 1
ATOM 1563 N N . ARG A 1 208 ? -23.673 -1.481 -17.750 1.00 86.56 208 ARG A N 1
ATOM 1564 C CA . ARG A 1 208 ? -22.370 -1.302 -18.389 1.00 86.56 208 ARG A CA 1
ATOM 1565 C C . ARG A 1 208 ? -21.975 0.184 -18.359 1.00 86.56 208 ARG A C 1
ATOM 1567 O O . ARG A 1 208 ? -22.660 1.013 -18.946 1.00 86.56 208 ARG A O 1
ATOM 1574 N N . SER A 1 209 ? -20.881 0.509 -17.687 1.00 90.81 209 SER A N 1
ATOM 1575 C CA . SER A 1 209 ? -20.240 1.816 -17.628 1.00 90.81 209 SER A CA 1
ATOM 1576 C C . SER A 1 209 ? -19.094 1.889 -18.634 1.00 90.81 209 SER A C 1
ATOM 1578 O O . SER A 1 209 ? -18.160 1.077 -18.621 1.00 90.81 209 SER A O 1
ATOM 1580 N N . ASP A 1 210 ? -19.131 2.883 -19.514 1.00 94.19 210 ASP A N 1
ATOM 1581 C CA . ASP A 1 210 ? -18.062 3.092 -20.492 1.00 94.19 210 ASP A CA 1
ATOM 1582 C C . ASP A 1 210 ? -16.741 3.461 -19.811 1.00 94.19 210 ASP A C 1
ATOM 1584 O O . ASP A 1 210 ? -15.682 3.019 -20.253 1.00 94.19 210 ASP A O 1
ATOM 1588 N N . TRP A 1 211 ? -16.798 4.149 -18.663 1.00 94.56 211 TRP A N 1
ATOM 1589 C CA . TRP A 1 211 ? -15.616 4.505 -17.875 1.00 94.56 211 TRP A CA 1
ATOM 1590 C C . TRP A 1 211 ? -14.801 3.283 -17.436 1.00 94.56 211 TRP A C 1
ATOM 1592 O O . TRP A 1 211 ? -13.578 3.308 -17.523 1.00 94.56 211 TRP A O 1
ATOM 1602 N N . VAL A 1 212 ? -15.456 2.190 -17.024 1.00 95.38 212 VAL A N 1
ATOM 1603 C CA . VAL A 1 212 ? -14.767 0.946 -16.632 1.00 95.38 212 VAL A CA 1
ATOM 1604 C C . VAL A 1 212 ? -14.036 0.335 -17.827 1.00 95.38 212 VAL A C 1
ATOM 1606 O O . VAL A 1 212 ? -12.876 -0.050 -17.715 1.00 95.38 212 VAL A O 1
ATOM 1609 N N . THR A 1 213 ? -14.688 0.286 -18.992 1.00 94.81 213 THR A N 1
ATOM 1610 C CA . THR A 1 213 ? -14.088 -0.277 -20.215 1.00 94.81 213 THR A CA 1
ATOM 1611 C C . THR A 1 213 ? -12.880 0.553 -20.661 1.00 94.81 213 THR A C 1
ATOM 1613 O O . THR A 1 213 ? -11.811 0.004 -20.925 1.00 94.81 213 THR A O 1
ATOM 1616 N N . THR A 1 214 ? -13.035 1.878 -20.685 1.00 96.00 214 THR A N 1
ATOM 1617 C CA . THR A 1 214 ? -11.979 2.838 -21.024 1.00 96.00 214 THR A CA 1
ATOM 1618 C C . THR A 1 214 ? -10.828 2.770 -20.019 1.00 96.00 214 THR A C 1
ATOM 1620 O O . THR A 1 214 ? -9.670 2.690 -20.422 1.00 96.00 214 THR A O 1
ATOM 1623 N N . GLY A 1 215 ? -11.126 2.709 -18.719 1.00 96.19 215 GLY A N 1
ATOM 1624 C CA . GLY A 1 215 ? -10.132 2.587 -17.653 1.00 96.19 215 GLY A CA 1
ATOM 1625 C C . GLY A 1 215 ? -9.327 1.288 -17.725 1.00 96.19 215 GLY A C 1
ATOM 1626 O O . GLY A 1 215 ? -8.111 1.324 -17.566 1.00 96.19 215 GLY A O 1
ATOM 1627 N N . LEU A 1 216 ? -9.961 0.154 -18.042 1.00 96.50 216 LEU A N 1
ATOM 1628 C CA . LEU A 1 216 ? -9.258 -1.117 -18.263 1.00 96.50 216 LEU A CA 1
ATOM 1629 C C . LEU A 1 216 ? -8.340 -1.058 -19.492 1.00 96.50 216 LEU A C 1
ATOM 1631 O O . LEU A 1 216 ? -7.212 -1.548 -19.435 1.00 96.50 216 LEU A O 1
ATOM 1635 N N . ALA A 1 217 ? -8.800 -0.454 -20.592 1.00 97.00 217 ALA A N 1
ATOM 1636 C CA . ALA A 1 217 ? -8.022 -0.330 -21.824 1.00 97.00 217 ALA A CA 1
ATOM 1637 C C . ALA A 1 217 ? -6.815 0.605 -21.660 1.00 97.00 217 ALA A C 1
ATOM 1639 O O . ALA A 1 217 ? -5.681 0.190 -21.893 1.00 97.00 217 ALA A O 1
ATOM 1640 N N . PHE A 1 218 ? -7.032 1.842 -21.207 1.00 97.94 218 PHE A N 1
ATOM 1641 C CA . PHE A 1 218 ? -5.942 2.795 -20.992 1.00 97.94 218 PHE A CA 1
ATOM 1642 C C . PHE A 1 218 ? -5.044 2.389 -19.825 1.00 97.94 218 PHE A C 1
ATOM 1644 O O . PHE A 1 218 ? -3.831 2.506 -19.942 1.00 97.94 218 PHE A O 1
ATOM 1651 N N . GLY A 1 219 ? -5.606 1.861 -18.734 1.00 97.31 219 GLY A N 1
ATOM 1652 C CA . GLY A 1 219 ? -4.829 1.373 -17.597 1.00 97.31 219 GLY A CA 1
ATOM 1653 C C . GLY A 1 219 ? -3.865 0.262 -18.004 1.00 97.31 219 GLY A C 1
ATOM 1654 O O . GLY A 1 219 ? -2.670 0.373 -17.759 1.00 97.31 219 GLY A O 1
ATOM 1655 N N . SER A 1 220 ? -4.350 -0.764 -18.715 1.00 97.75 220 SER A N 1
ATOM 1656 C CA . SER A 1 220 ? -3.487 -1.863 -19.175 1.00 97.75 220 SER A CA 1
ATOM 1657 C C . SER A 1 220 ? -2.412 -1.394 -20.154 1.00 97.75 220 SER A C 1
ATOM 1659 O O . SER A 1 220 ? -1.257 -1.800 -20.019 1.00 97.75 220 SER A O 1
ATOM 1661 N N . LEU A 1 221 ? -2.756 -0.505 -21.094 1.00 97.81 221 LEU A N 1
ATOM 1662 C CA . LEU A 1 221 ? -1.796 0.047 -22.046 1.00 97.81 221 LEU A CA 1
ATOM 1663 C C . LEU A 1 221 ? -0.719 0.886 -21.346 1.00 97.81 221 LEU A C 1
ATOM 1665 O O . LEU A 1 221 ? 0.461 0.658 -21.582 1.00 97.81 221 LEU A O 1
ATOM 1669 N N . LEU A 1 222 ? -1.104 1.819 -20.470 1.00 97.69 222 LEU A N 1
ATOM 1670 C CA . LEU A 1 222 ? -0.167 2.692 -19.756 1.00 97.69 222 LEU A CA 1
ATOM 1671 C C . LEU A 1 222 ? 0.695 1.927 -18.750 1.00 97.69 222 LEU A C 1
ATOM 1673 O O . LEU A 1 222 ? 1.811 2.347 -18.487 1.00 97.69 222 LEU A O 1
ATOM 1677 N N . THR A 1 223 ? 0.230 0.801 -18.206 1.00 97.38 223 THR A N 1
ATOM 1678 C CA . THR A 1 223 ? 1.073 -0.049 -17.354 1.00 97.38 223 THR A CA 1
ATOM 1679 C C . THR A 1 223 ? 2.111 -0.824 -18.166 1.00 97.38 223 THR A C 1
ATOM 1681 O O . THR A 1 223 ? 3.264 -0.918 -17.764 1.00 97.38 223 THR A O 1
ATOM 1684 N N . VAL A 1 224 ? 1.719 -1.410 -19.298 1.00 97.19 224 VAL A N 1
ATOM 1685 C CA . VAL A 1 224 ? 2.582 -2.333 -20.056 1.00 97.19 224 VAL A CA 1
ATOM 1686 C C . VAL A 1 224 ? 3.486 -1.626 -21.048 1.00 97.19 224 VAL A C 1
ATOM 1688 O O . VAL A 1 224 ? 4.652 -1.988 -21.167 1.00 97.19 224 VAL A O 1
ATOM 1691 N N . ALA A 1 225 ? 2.955 -0.662 -21.799 1.00 97.44 225 ALA A N 1
ATOM 1692 C CA . ALA A 1 225 ? 3.678 -0.003 -22.879 1.00 97.44 225 ALA A CA 1
ATOM 1693 C C . ALA A 1 225 ? 5.033 0.577 -22.440 1.00 97.44 225 ALA A C 1
ATOM 1695 O O . ALA A 1 225 ? 6.014 0.254 -23.105 1.00 97.44 225 ALA A O 1
ATOM 1696 N N . PRO A 1 226 ? 5.144 1.364 -21.349 1.00 97.06 226 PRO A N 1
ATOM 1697 C CA . PRO A 1 226 ? 6.439 1.877 -20.896 1.00 97.06 226 PRO A CA 1
ATOM 1698 C C . PRO A 1 226 ? 7.453 0.762 -20.590 1.00 97.06 226 PRO A C 1
ATOM 1700 O O . PRO A 1 226 ? 8.561 0.806 -21.119 1.00 97.06 226 PRO A O 1
ATOM 1703 N N . LEU A 1 227 ? 7.047 -0.280 -19.852 1.00 96.06 227 LEU A N 1
ATOM 1704 C CA . LEU A 1 227 ? 7.911 -1.422 -19.516 1.00 96.06 227 LEU A CA 1
ATOM 1705 C C . LEU A 1 227 ? 8.377 -2.180 -20.768 1.00 96.06 227 LEU A C 1
ATOM 1707 O O . LEU A 1 227 ? 9.538 -2.566 -20.886 1.00 96.06 227 LEU A O 1
ATOM 1711 N N . MET A 1 228 ? 7.468 -2.391 -21.724 1.00 96.44 228 MET A N 1
ATOM 1712 C CA . MET A 1 228 ? 7.776 -3.090 -22.970 1.00 96.44 228 MET A CA 1
ATOM 1713 C C . MET A 1 228 ? 8.667 -2.254 -23.885 1.00 96.44 228 MET A C 1
ATOM 1715 O O . MET A 1 228 ? 9.566 -2.804 -24.513 1.00 96.44 228 MET A O 1
ATOM 1719 N N . LEU A 1 229 ? 8.448 -0.940 -23.962 1.00 96.12 229 LEU A N 1
ATOM 1720 C CA . LEU A 1 229 ? 9.299 -0.034 -24.731 1.00 96.12 229 LEU A CA 1
ATOM 1721 C C . LEU A 1 229 ? 10.707 0.043 -24.139 1.00 96.12 229 LEU A C 1
ATOM 1723 O O . LEU A 1 229 ? 11.662 -0.006 -24.910 1.00 96.12 229 LEU A O 1
ATOM 1727 N N . GLY A 1 230 ? 10.840 0.090 -22.810 1.00 94.12 230 GLY A N 1
ATOM 1728 C CA . GLY A 1 230 ? 12.133 0.020 -22.129 1.00 94.12 230 GLY A CA 1
ATOM 1729 C C . GLY A 1 230 ? 12.863 -1.293 -22.425 1.00 94.12 230 GLY A C 1
ATOM 1730 O O . GLY A 1 230 ? 13.960 -1.295 -22.982 1.00 94.12 230 GLY A O 1
ATOM 1731 N N . MET A 1 231 ? 12.188 -2.427 -22.216 1.00 94.56 231 MET A N 1
ATOM 1732 C CA . MET A 1 231 ? 12.729 -3.752 -22.543 1.00 94.56 231 MET A CA 1
ATOM 1733 C C . MET A 1 231 ? 13.168 -3.860 -24.018 1.00 94.56 231 MET A C 1
ATOM 1735 O O . MET A 1 231 ? 14.257 -4.357 -24.311 1.00 94.56 231 MET A O 1
ATOM 1739 N N . LEU A 1 232 ? 12.340 -3.415 -24.971 1.00 94.94 232 LEU A N 1
ATOM 1740 C CA . LEU A 1 232 ? 12.697 -3.418 -26.395 1.00 94.94 232 LEU A CA 1
ATOM 1741 C C . LEU A 1 232 ? 13.893 -2.502 -26.657 1.00 94.94 232 LEU A C 1
ATOM 1743 O O . LEU A 1 232 ? 14.835 -2.904 -27.337 1.00 94.94 232 LEU A O 1
ATOM 1747 N N . GLY A 1 233 ? 13.865 -1.300 -26.088 1.00 93.38 233 GLY A N 1
ATOM 1748 C CA . GLY A 1 233 ? 14.929 -0.313 -26.159 1.00 93.38 233 GLY A CA 1
ATOM 1749 C C . GLY A 1 233 ? 16.289 -0.897 -25.775 1.00 93.38 233 GLY A C 1
ATOM 1750 O O . GLY A 1 233 ? 17.260 -0.804 -26.531 1.00 93.38 233 GLY A O 1
ATOM 1751 N N . GLN A 1 234 ? 16.311 -1.598 -24.644 1.00 91.12 234 GLN A N 1
ATOM 1752 C CA . GLN A 1 234 ? 17.472 -2.315 -24.142 1.00 91.12 234 GLN A CA 1
ATOM 1753 C C . GLN A 1 234 ? 17.902 -3.463 -25.066 1.00 91.12 234 GLN A C 1
ATOM 1755 O O . GLN A 1 234 ? 19.086 -3.584 -25.383 1.00 91.12 234 GLN A O 1
ATOM 1760 N N . ARG A 1 235 ? 16.968 -4.306 -25.529 1.00 90.12 235 ARG A N 1
ATOM 1761 C CA . ARG A 1 235 ? 17.283 -5.462 -26.393 1.00 90.12 235 ARG A CA 1
ATOM 1762 C C . ARG A 1 235 ? 17.845 -5.040 -27.752 1.00 90.12 235 ARG A C 1
ATOM 1764 O O . ARG A 1 235 ? 18.774 -5.675 -28.243 1.00 90.12 235 ARG A O 1
ATOM 1771 N N . PHE A 1 236 ? 17.355 -3.940 -28.319 1.00 92.00 236 PHE A N 1
ATOM 1772 C CA . PHE A 1 236 ? 17.880 -3.364 -29.561 1.00 92.00 236 PHE A CA 1
ATOM 1773 C C . PHE A 1 236 ? 19.169 -2.549 -29.375 1.00 92.00 236 PHE A C 1
ATOM 1775 O O . PHE A 1 236 ? 19.746 -2.096 -30.361 1.00 92.00 236 PHE A O 1
ATOM 1782 N N . GLY A 1 237 ? 19.648 -2.378 -28.139 1.00 89.50 237 GLY A N 1
ATOM 1783 C CA . GLY A 1 237 ? 20.888 -1.661 -27.852 1.00 89.50 237 GLY A CA 1
ATOM 1784 C C . GLY A 1 237 ? 20.788 -0.148 -28.040 1.00 89.50 237 GLY A C 1
ATOM 1785 O O . GLY A 1 237 ? 21.814 0.495 -28.250 1.00 89.50 237 GLY A O 1
ATOM 1786 N N . PHE A 1 238 ? 19.583 0.431 -27.962 1.00 89.06 238 PHE A N 1
ATOM 1787 C CA . PHE A 1 238 ? 19.407 1.884 -28.058 1.00 89.06 238 PHE A CA 1
ATOM 1788 C C . PHE A 1 238 ? 20.057 2.628 -26.887 1.00 89.06 238 PHE A C 1
ATOM 1790 O O . PHE A 1 238 ? 20.416 3.794 -27.033 1.00 89.06 238 PHE A O 1
ATOM 1797 N N . TYR A 1 239 ? 20.225 1.965 -25.742 1.00 84.94 239 TYR A N 1
ATOM 1798 C CA . TYR A 1 239 ? 20.909 2.512 -24.578 1.00 84.94 239 TYR A CA 1
ATOM 1799 C C . TYR A 1 239 ? 21.407 1.386 -23.650 1.00 84.94 239 TYR A C 1
ATOM 1801 O O . TYR A 1 239 ? 20.963 0.239 -23.741 1.00 84.94 239 TYR A O 1
ATOM 1809 N N . HIS A 1 240 ? 22.385 1.697 -22.794 1.00 82.00 240 HIS A N 1
ATOM 1810 C CA . HIS A 1 240 ? 22.969 0.766 -21.822 1.00 82.00 240 HIS A CA 1
ATOM 1811 C C . HIS A 1 240 ? 22.524 1.152 -20.414 1.00 82.00 240 HIS A C 1
ATOM 1813 O O . HIS A 1 240 ? 22.864 2.222 -19.921 1.00 82.00 240 HIS A O 1
ATOM 1819 N N . GLU A 1 241 ? 21.773 0.273 -19.764 1.00 75.81 241 GLU A N 1
ATOM 1820 C CA . GLU A 1 241 ? 21.250 0.518 -18.423 1.00 75.81 241 GLU A CA 1
ATOM 1821 C C . GLU A 1 241 ? 22.139 -0.059 -17.324 1.00 75.81 241 GLU A C 1
ATOM 1823 O O . GLU A 1 241 ? 22.809 -1.081 -17.502 1.00 75.81 241 GLU A O 1
ATOM 1828 N N . ALA A 1 242 ? 22.044 0.539 -16.134 1.00 75.50 242 ALA A N 1
ATOM 1829 C CA . ALA A 1 242 ? 22.500 -0.092 -14.906 1.00 75.50 242 ALA A CA 1
ATOM 1830 C C . ALA A 1 242 ? 21.792 -1.443 -14.689 1.00 75.50 242 ALA A C 1
ATOM 1832 O O . ALA A 1 242 ? 20.602 -1.606 -14.968 1.00 75.50 242 ALA A O 1
ATOM 1833 N N . THR A 1 243 ? 22.519 -2.409 -14.126 1.00 77.06 243 THR A N 1
ATOM 1834 C CA . THR A 1 243 ? 22.061 -3.794 -13.916 1.00 77.06 243 THR A CA 1
ATOM 1835 C C . THR A 1 243 ? 20.720 -3.908 -13.186 1.00 77.06 243 THR A C 1
ATOM 1837 O O . THR A 1 243 ? 19.964 -4.832 -13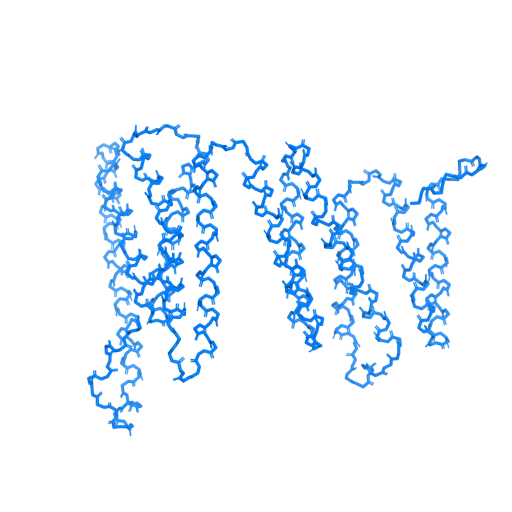.470 1.00 77.06 243 THR A O 1
ATOM 1840 N N . GLY A 1 244 ? 20.395 -2.978 -12.282 1.00 81.56 244 GLY A N 1
ATOM 1841 C CA . GLY A 1 244 ? 19.126 -2.970 -11.549 1.00 81.56 244 GLY A CA 1
ATOM 1842 C C . GLY A 1 244 ? 17.899 -2.655 -12.411 1.00 81.56 244 GLY A C 1
ATOM 1843 O O . GLY A 1 244 ? 16.875 -3.319 -12.264 1.00 81.56 244 GLY A O 1
ATOM 1844 N N . TRP A 1 245 ? 17.995 -1.693 -13.334 1.00 87.44 245 TRP A N 1
ATOM 1845 C CA . TRP A 1 245 ? 16.860 -1.286 -14.179 1.00 87.44 245 TRP A CA 1
ATOM 1846 C C . TRP A 1 245 ? 16.485 -2.384 -15.180 1.00 87.44 245 TRP A C 1
ATOM 1848 O O . TRP A 1 245 ? 15.310 -2.707 -15.350 1.00 87.44 245 TRP A O 1
ATOM 1858 N N . ARG A 1 246 ? 17.496 -3.106 -15.674 1.00 87.44 246 ARG A N 1
ATOM 1859 C CA . ARG A 1 246 ? 17.317 -4.312 -16.487 1.00 87.44 246 ARG A CA 1
ATOM 1860 C C . ARG A 1 246 ? 16.400 -5.345 -15.832 1.00 87.44 246 ARG A C 1
ATOM 1862 O O . ARG A 1 246 ? 15.565 -5.941 -16.505 1.00 87.44 246 ARG A O 1
ATOM 1869 N N . PHE A 1 247 ? 16.544 -5.580 -14.525 1.00 86.12 247 PHE A N 1
ATOM 1870 C CA . PHE A 1 247 ? 15.675 -6.524 -13.816 1.00 86.12 247 PHE A CA 1
ATOM 1871 C C . PHE A 1 247 ? 14.217 -6.054 -13.780 1.00 86.12 247 PHE A C 1
ATOM 1873 O O . PHE A 1 247 ? 13.315 -6.890 -13.854 1.00 86.12 247 PHE A O 1
ATOM 1880 N N . VAL A 1 248 ? 13.976 -4.742 -13.702 1.00 89.44 248 VAL A N 1
ATOM 1881 C CA . VAL A 1 248 ? 12.625 -4.161 -13.730 1.00 89.44 248 VAL A CA 1
ATOM 1882 C C . VAL A 1 248 ? 11.959 -4.425 -15.079 1.00 89.44 248 VAL A C 1
ATOM 1884 O O . VAL A 1 248 ? 10.817 -4.878 -15.113 1.00 89.44 248 VAL A O 1
ATOM 1887 N N . HIS A 1 249 ? 12.668 -4.231 -16.190 1.00 92.38 249 HIS A N 1
ATOM 1888 C CA . HIS A 1 249 ? 12.125 -4.510 -17.523 1.00 92.38 249 HIS A CA 1
ATOM 1889 C C . HIS A 1 249 ? 11.936 -5.997 -17.795 1.00 92.38 249 HIS A C 1
ATOM 1891 O O . HIS A 1 249 ? 10.888 -6.402 -18.294 1.00 92.38 249 HIS A O 1
ATOM 1897 N N . GLU A 1 250 ? 12.916 -6.821 -17.429 1.00 89.25 250 GLU A N 1
ATOM 1898 C CA . GLU A 1 250 ? 12.880 -8.256 -17.709 1.00 89.25 250 GLU A CA 1
ATOM 1899 C C . GLU A 1 250 ? 11.863 -8.992 -16.827 1.00 89.25 250 GLU A C 1
ATOM 1901 O O . GLU A 1 250 ? 10.952 -9.649 -17.333 1.00 89.25 250 GLU A O 1
ATOM 1906 N N . ILE A 1 251 ? 11.979 -8.866 -15.502 1.00 88.88 251 ILE A N 1
ATOM 1907 C CA . ILE A 1 251 ? 11.102 -9.574 -14.559 1.00 88.88 251 ILE A CA 1
ATOM 1908 C C . ILE A 1 251 ? 9.799 -8.804 -14.364 1.00 88.88 251 ILE A C 1
ATOM 1910 O O . ILE A 1 251 ? 8.722 -9.402 -14.397 1.00 88.88 251 ILE A O 1
ATOM 1914 N N . GLY A 1 252 ? 9.872 -7.486 -14.167 1.00 89.62 252 GLY A N 1
ATOM 1915 C CA . GLY A 1 252 ? 8.692 -6.655 -13.928 1.00 89.62 252 GLY A CA 1
ATOM 1916 C C . GLY A 1 252 ? 7.772 -6.596 -15.146 1.00 89.62 252 GLY A C 1
ATOM 1917 O O . GLY A 1 252 ? 6.575 -6.847 -15.003 1.00 89.62 252 GLY A O 1
ATOM 1918 N N . GLY A 1 253 ? 8.323 -6.376 -16.344 1.00 93.06 253 GLY A N 1
ATOM 1919 C CA . GLY A 1 253 ? 7.563 -6.383 -17.600 1.00 93.06 253 GLY A CA 1
ATOM 1920 C C . GLY A 1 253 ? 6.815 -7.699 -17.833 1.00 93.06 253 GLY A C 1
ATOM 1921 O O . GLY A 1 253 ? 5.602 -7.692 -18.060 1.00 93.06 253 GLY A O 1
ATOM 1922 N N . LEU A 1 254 ? 7.501 -8.840 -17.686 1.00 92.69 254 LEU A N 1
ATOM 1923 C CA . LEU A 1 254 ? 6.880 -10.162 -17.812 1.00 92.69 254 LEU A CA 1
ATOM 1924 C C . LEU A 1 254 ? 5.815 -10.408 -16.736 1.00 92.69 254 LEU A C 1
ATOM 1926 O O . LEU A 1 254 ? 4.725 -10.893 -17.046 1.00 92.69 254 LEU A O 1
ATOM 1930 N N . THR A 1 255 ? 6.110 -10.062 -15.482 1.00 90.94 255 THR A N 1
ATOM 1931 C CA . THR A 1 255 ? 5.177 -10.245 -14.360 1.00 90.94 255 THR A CA 1
ATOM 1932 C C . THR A 1 255 ? 3.888 -9.465 -14.597 1.00 90.94 255 THR A C 1
ATOM 1934 O O . THR A 1 255 ? 2.799 -10.026 -14.490 1.00 90.94 255 THR A O 1
ATOM 1937 N N . VAL A 1 256 ? 3.993 -8.193 -14.987 1.00 94.62 256 VAL A N 1
ATOM 1938 C CA . VAL A 1 256 ? 2.842 -7.345 -15.323 1.00 94.62 256 VAL A CA 1
ATOM 1939 C C . VAL A 1 256 ? 2.056 -7.925 -16.500 1.00 94.62 256 VAL A C 1
ATOM 1941 O O . VAL A 1 256 ? 0.830 -8.014 -16.424 1.00 94.62 256 VAL A O 1
ATOM 1944 N N . ALA A 1 257 ? 2.733 -8.357 -17.568 1.00 95.50 257 ALA A N 1
ATOM 1945 C CA . ALA A 1 257 ? 2.080 -8.955 -18.731 1.00 95.50 257 ALA A CA 1
ATOM 1946 C C . ALA A 1 257 ? 1.264 -10.206 -18.355 1.00 95.50 257 ALA A C 1
ATOM 1948 O O . ALA A 1 257 ? 0.094 -10.321 -18.727 1.00 95.50 257 ALA A O 1
ATOM 1949 N N . LEU A 1 258 ? 1.848 -11.106 -17.554 1.00 91.62 258 LEU A N 1
ATOM 1950 C CA . LEU A 1 258 ? 1.181 -12.318 -17.072 1.00 91.62 258 LEU A CA 1
ATOM 1951 C C . LEU A 1 258 ? 0.023 -12.009 -16.117 1.00 91.62 258 LEU A C 1
ATOM 1953 O O . LEU A 1 258 ? -1.024 -12.646 -16.216 1.00 91.62 258 LEU A O 1
ATOM 1957 N N . LEU A 1 259 ? 0.170 -11.023 -15.226 1.00 93.12 259 LEU A N 1
ATOM 1958 C CA . LEU A 1 259 ? -0.910 -10.587 -14.336 1.00 93.12 259 LEU A CA 1
ATOM 1959 C C . LEU A 1 259 ? -2.091 -10.006 -15.118 1.00 93.12 259 LEU A C 1
ATOM 1961 O O . LEU A 1 259 ? -3.241 -10.296 -14.789 1.00 93.12 259 LEU A O 1
ATOM 1965 N N . LEU A 1 260 ? -1.843 -9.227 -16.172 1.00 95.00 260 LEU A N 1
ATOM 1966 C CA . LEU A 1 260 ? -2.903 -8.701 -17.038 1.00 95.00 260 LEU A CA 1
ATOM 1967 C C . LEU A 1 260 ? -3.583 -9.795 -17.853 1.00 95.00 260 LEU A C 1
ATOM 1969 O O . LEU A 1 260 ? -4.810 -9.820 -17.942 1.00 95.00 260 LEU A O 1
ATOM 1973 N N . LEU A 1 261 ? -2.802 -10.729 -18.395 1.00 93.88 261 LEU A N 1
ATOM 1974 C CA . LEU A 1 261 ? -3.338 -11.880 -19.109 1.00 93.88 261 LEU A CA 1
ATOM 1975 C C . LEU A 1 261 ? -4.207 -12.743 -18.181 1.00 93.88 261 LEU A C 1
ATOM 1977 O O . LEU A 1 261 ? -5.353 -13.049 -18.513 1.00 93.88 261 LEU A O 1
ATOM 1981 N N . GLY A 1 262 ? -3.684 -13.082 -17.001 1.00 89.12 262 GLY A N 1
ATOM 1982 C CA . GLY A 1 262 ? -4.366 -13.886 -15.991 1.00 89.12 262 GLY A CA 1
ATOM 1983 C C . GLY A 1 262 ? -5.630 -13.213 -15.462 1.00 89.12 262 GLY A C 1
ATOM 1984 O O . GLY A 1 262 ? -6.698 -13.821 -15.493 1.00 89.12 262 GLY A O 1
ATOM 1985 N N . SER A 1 263 ? -5.543 -11.945 -15.047 1.00 92.56 263 SER A N 1
ATOM 1986 C CA . SER A 1 263 ? -6.714 -11.178 -14.594 1.00 92.56 263 SER A CA 1
ATOM 1987 C C . SER A 1 263 ? -7.760 -11.030 -15.697 1.00 92.56 263 SER A C 1
ATOM 1989 O O . SER A 1 263 ? -8.942 -11.236 -15.442 1.00 92.56 263 SER A O 1
ATOM 1991 N N . GLY A 1 264 ? -7.350 -10.771 -16.941 1.00 92.06 264 GLY A N 1
ATOM 1992 C CA . GLY A 1 264 ? -8.269 -10.699 -18.071 1.00 92.06 264 GLY A CA 1
ATOM 1993 C C . GLY A 1 264 ? -9.003 -12.007 -18.342 1.00 92.06 264 GLY A C 1
ATOM 1994 O O . GLY A 1 264 ? -10.201 -11.988 -18.603 1.00 92.06 264 GLY A O 1
ATOM 1995 N N . ILE A 1 265 ? -8.330 -13.151 -18.223 1.00 86.94 265 ILE A N 1
ATOM 1996 C CA . ILE A 1 265 ? -8.968 -14.460 -18.418 1.00 86.94 265 ILE A CA 1
ATOM 1997 C C . ILE A 1 265 ? -9.918 -14.787 -17.263 1.00 86.94 265 ILE A C 1
ATOM 1999 O O . ILE A 1 265 ? -11.068 -15.152 -17.511 1.00 86.94 265 ILE A O 1
ATOM 2003 N N . LEU A 1 266 ? -9.468 -14.614 -16.016 1.00 85.31 266 LEU A N 1
ATOM 2004 C CA . LEU A 1 266 ? -10.264 -14.901 -14.818 1.00 85.31 266 LEU A CA 1
ATOM 2005 C C . LEU A 1 266 ? -11.507 -14.002 -14.733 1.00 85.31 266 LEU A C 1
ATOM 2007 O O . LEU A 1 266 ? -12.600 -14.479 -14.434 1.00 85.31 266 LEU A O 1
ATOM 2011 N N . CYS A 1 267 ? -11.363 -12.713 -15.053 1.00 88.06 267 CYS A N 1
ATOM 2012 C CA . CYS A 1 267 ? -12.450 -11.732 -15.025 1.00 88.06 267 CYS A CA 1
ATOM 2013 C C . CYS A 1 267 ? -13.196 -11.600 -16.368 1.00 88.06 267 CYS A C 1
ATOM 2015 O O . CYS A 1 267 ? -14.170 -10.853 -16.451 1.00 88.06 267 CYS A O 1
ATOM 2017 N N . ARG A 1 268 ? -12.770 -12.319 -17.420 1.00 89.62 268 ARG A N 1
ATOM 2018 C CA . ARG A 1 268 ? -13.304 -12.251 -18.801 1.00 89.62 268 ARG A CA 1
ATOM 2019 C C . ARG A 1 268 ? -13.312 -10.832 -19.394 1.00 89.62 268 ARG A C 1
ATOM 2021 O O . ARG A 1 268 ? -14.290 -10.406 -20.013 1.00 89.62 268 ARG A O 1
ATOM 2028 N N . LEU A 1 269 ? -12.215 -10.103 -19.198 1.00 91.50 269 LEU A N 1
ATOM 2029 C CA . LEU A 1 269 ? -12.005 -8.727 -19.654 1.00 91.50 269 LEU A CA 1
ATOM 2030 C C . LEU A 1 269 ? -11.110 -8.722 -20.902 1.00 91.50 269 LEU A C 1
ATOM 2032 O O . LEU A 1 269 ? -9.908 -8.973 -20.815 1.00 91.50 269 LEU A O 1
ATOM 2036 N N . ARG A 1 270 ? -11.668 -8.401 -22.078 1.00 92.31 270 ARG A N 1
ATOM 2037 C CA . ARG A 1 270 ? -10.943 -8.493 -23.358 1.00 92.31 270 ARG A CA 1
ATOM 2038 C C . ARG A 1 270 ? -9.733 -7.567 -23.411 1.00 92.31 270 ARG A C 1
ATOM 2040 O O . ARG A 1 270 ? -8.706 -7.961 -23.953 1.00 92.31 270 ARG A O 1
ATOM 2047 N N . ALA A 1 271 ? -9.844 -6.359 -22.859 1.00 94.50 271 ALA A N 1
ATOM 2048 C CA . ALA A 1 271 ? -8.771 -5.366 -22.896 1.00 94.50 271 ALA A CA 1
ATOM 2049 C C . ALA A 1 271 ? -7.493 -5.865 -22.198 1.00 94.50 271 ALA A C 1
ATOM 2051 O O . ALA A 1 271 ? -6.429 -5.889 -22.813 1.00 94.50 271 ALA A O 1
ATOM 2052 N N . THR A 1 272 ? -7.598 -6.335 -20.952 1.00 95.38 272 THR A N 1
ATOM 2053 C CA . THR A 1 272 ? -6.442 -6.824 -20.185 1.00 95.38 272 THR A CA 1
ATOM 2054 C C . THR A 1 272 ? -5.897 -8.136 -20.749 1.00 95.38 272 THR A C 1
ATOM 2056 O O . THR A 1 272 ? -4.679 -8.281 -20.839 1.00 95.38 272 THR A O 1
ATOM 2059 N N . THR A 1 273 ? -6.760 -9.041 -21.237 1.00 93.38 273 THR A N 1
ATOM 2060 C CA . THR A 1 273 ? -6.326 -10.263 -21.938 1.00 93.38 273 THR A CA 1
ATOM 2061 C C . THR A 1 273 ? -5.543 -9.948 -23.210 1.00 93.38 273 THR A C 1
ATOM 2063 O O . THR A 1 273 ? -4.488 -10.537 -23.428 1.00 93.38 273 THR A O 1
ATOM 2066 N N . LEU A 1 274 ? -6.035 -9.033 -24.055 1.00 95.00 274 LEU A N 1
ATOM 2067 C CA . LEU A 1 274 ? -5.364 -8.676 -25.306 1.00 95.00 274 LEU A CA 1
ATOM 2068 C C . LEU A 1 274 ? -4.027 -7.983 -25.044 1.00 95.00 274 LEU A C 1
ATOM 2070 O O . LEU A 1 274 ? -3.021 -8.393 -25.615 1.00 95.00 274 LEU A O 1
ATOM 2074 N N . VAL A 1 275 ? -3.997 -6.972 -24.169 1.00 97.38 275 VAL A N 1
ATOM 2075 C CA . VAL A 1 275 ? -2.762 -6.234 -23.860 1.00 97.38 275 VAL A CA 1
ATOM 2076 C C . VAL A 1 275 ? -1.739 -7.142 -23.179 1.00 97.38 275 VAL A C 1
ATOM 2078 O O . VAL A 1 275 ? -0.591 -7.188 -23.615 1.00 97.38 275 VAL A O 1
ATOM 2081 N N . GLY A 1 276 ? -2.155 -7.920 -22.173 1.00 95.62 276 GLY A N 1
ATOM 2082 C CA . GLY A 1 276 ? -1.290 -8.898 -21.510 1.00 95.62 276 GLY A CA 1
ATOM 2083 C C . GLY A 1 276 ? -0.768 -9.958 -22.480 1.00 95.62 276 GLY A C 1
ATOM 2084 O O . GLY A 1 276 ? 0.426 -10.229 -22.509 1.00 95.62 276 GLY A O 1
ATOM 2085 N N . GLY A 1 277 ? -1.633 -10.493 -23.348 1.00 93.69 277 GLY A N 1
ATOM 2086 C CA . GLY A 1 277 ? -1.258 -11.487 -24.354 1.00 93.69 277 GLY A CA 1
ATOM 2087 C C . GLY A 1 277 ? -0.256 -10.961 -25.384 1.00 93.69 277 GLY A C 1
ATOM 2088 O O . GLY A 1 277 ? 0.747 -11.623 -25.649 1.00 93.69 277 GLY A O 1
ATOM 2089 N N . ILE A 1 278 ? -0.481 -9.757 -25.925 1.00 96.12 2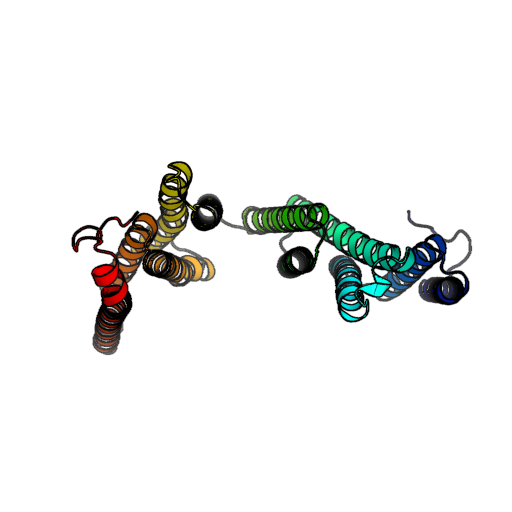78 ILE A N 1
ATOM 2090 C CA . ILE A 1 278 ? 0.458 -9.100 -26.850 1.00 96.12 278 ILE A CA 1
ATOM 2091 C C . ILE A 1 278 ? 1.801 -8.857 -26.157 1.00 96.12 278 ILE A C 1
ATOM 2093 O O . ILE A 1 278 ? 2.847 -9.128 -26.747 1.00 96.12 278 ILE A O 1
ATOM 2097 N N . ALA A 1 279 ? 1.791 -8.391 -24.908 1.00 96.00 279 ALA A N 1
ATOM 2098 C CA . ALA A 1 279 ? 3.006 -8.146 -24.143 1.00 96.00 279 ALA A CA 1
ATOM 2099 C C . ALA A 1 279 ? 3.799 -9.431 -23.878 1.00 96.00 279 ALA A C 1
ATOM 2101 O O . ALA A 1 279 ? 4.993 -9.480 -24.164 1.00 96.00 279 ALA A O 1
ATOM 2102 N N . THR A 1 280 ? 3.137 -10.500 -23.423 1.00 93.94 280 THR A N 1
ATOM 2103 C CA . THR A 1 280 ? 3.771 -11.808 -23.208 1.00 93.94 280 THR A CA 1
ATOM 2104 C C . THR A 1 280 ? 4.330 -12.375 -24.512 1.00 93.94 280 THR A C 1
ATOM 2106 O O . THR A 1 280 ? 5.469 -12.837 -24.534 1.00 93.94 280 THR A O 1
ATOM 2109 N N . LEU A 1 281 ? 3.579 -12.299 -25.617 1.00 93.00 281 LEU A N 1
ATOM 2110 C CA . LEU A 1 281 ? 4.055 -12.753 -26.926 1.00 93.00 281 LEU A CA 1
ATOM 2111 C C . LEU A 1 281 ? 5.275 -11.950 -27.376 1.00 93.00 281 LEU A C 1
ATOM 2113 O O . LEU A 1 281 ? 6.257 -12.532 -27.826 1.00 93.00 281 LEU A O 1
ATOM 2117 N N . THR A 1 282 ? 5.239 -10.629 -27.208 1.00 94.94 282 THR A N 1
ATOM 2118 C CA . THR A 1 282 ? 6.357 -9.743 -27.553 1.00 94.94 282 THR A CA 1
ATOM 2119 C C . THR A 1 282 ? 7.590 -10.073 -26.712 1.00 94.94 282 THR A C 1
ATOM 2121 O O . THR A 1 282 ? 8.688 -10.167 -27.261 1.00 94.94 282 THR A O 1
ATOM 2124 N N . TYR A 1 283 ? 7.423 -10.316 -25.408 1.00 92.19 283 TYR A N 1
ATOM 2125 C CA . TYR A 1 283 ? 8.499 -10.727 -24.503 1.00 92.19 283 TYR A CA 1
ATOM 2126 C C . TYR A 1 283 ? 9.155 -12.038 -24.959 1.00 92.19 283 TYR A C 1
ATOM 2128 O O . TYR A 1 283 ? 10.379 -12.103 -25.097 1.00 92.19 283 TYR A O 1
ATOM 2136 N N . VAL A 1 284 ? 8.346 -13.066 -25.246 1.00 89.81 284 VAL A N 1
ATOM 2137 C CA . VAL A 1 284 ? 8.825 -14.378 -25.712 1.00 89.81 284 VAL A CA 1
ATOM 2138 C C . VAL A 1 284 ? 9.493 -14.264 -27.081 1.00 89.81 284 VAL A C 1
ATOM 2140 O O . VAL A 1 284 ? 10.594 -14.775 -27.264 1.00 89.81 284 VAL A O 1
ATOM 2143 N N . ALA A 1 285 ? 8.877 -13.560 -28.031 1.00 90.38 285 ALA A N 1
ATOM 2144 C CA . ALA A 1 285 ? 9.421 -13.381 -29.375 1.00 90.38 285 ALA A CA 1
ATOM 2145 C C . ALA A 1 285 ? 10.789 -12.694 -29.341 1.00 90.38 285 ALA A C 1
ATOM 2147 O O . ALA A 1 285 ? 11.738 -13.144 -29.976 1.00 90.38 285 ALA A O 1
ATOM 2148 N N . THR A 1 286 ? 10.916 -11.629 -28.554 1.00 90.25 286 THR A N 1
ATOM 2149 C CA . THR A 1 286 ? 12.187 -10.911 -28.432 1.00 90.25 286 THR A CA 1
ATOM 2150 C C . THR A 1 286 ? 13.225 -11.729 -27.670 1.00 90.25 286 THR A C 1
ATOM 2152 O O . THR A 1 286 ? 14.404 -11.653 -27.995 1.00 90.25 286 THR A O 1
ATOM 2155 N N . LEU A 1 287 ? 12.815 -12.590 -26.737 1.00 86.75 287 LEU A N 1
ATOM 2156 C CA . LEU A 1 287 ? 13.739 -13.500 -26.069 1.00 86.75 287 LEU A CA 1
ATOM 2157 C C . LEU A 1 287 ? 14.295 -14.512 -27.080 1.00 86.75 287 LEU A C 1
ATOM 2159 O O . LEU A 1 287 ? 15.506 -14.688 -27.161 1.00 86.75 287 LEU A O 1
ATOM 2163 N N . LEU A 1 288 ? 13.441 -15.105 -27.918 1.00 85.25 288 LEU A N 1
ATOM 2164 C CA . LEU A 1 288 ? 13.867 -16.032 -28.973 1.00 85.25 288 LEU A CA 1
ATOM 2165 C C . LEU A 1 288 ? 14.845 -15.392 -29.973 1.00 85.25 288 LEU A C 1
ATOM 2167 O O . LEU A 1 288 ? 15.757 -16.069 -30.440 1.00 85.25 288 LEU A O 1
ATOM 2171 N N . VAL A 1 289 ? 14.678 -14.103 -30.282 1.00 86.56 289 VAL A N 1
ATOM 2172 C CA . VAL A 1 289 ? 15.559 -13.366 -31.206 1.00 86.56 289 VAL A CA 1
ATOM 2173 C C . VAL A 1 289 ? 16.895 -12.979 -30.559 1.00 86.56 289 VAL A C 1
ATOM 2175 O O . VAL A 1 289 ? 17.929 -13.036 -31.221 1.00 86.56 289 VAL A O 1
ATOM 2178 N N . PHE A 1 290 ? 16.894 -12.571 -29.285 1.00 81.00 290 PHE A N 1
ATOM 2179 C CA . PHE A 1 290 ? 18.056 -11.948 -28.632 1.00 81.00 290 PHE A CA 1
ATOM 2180 C C . PHE A 1 290 ? 18.842 -12.858 -27.683 1.00 81.00 290 PHE A C 1
ATOM 2182 O O . PHE A 1 290 ? 19.887 -12.447 -27.173 1.00 81.00 290 PHE A O 1
ATOM 2189 N N . VAL A 1 291 ? 18.398 -14.093 -27.448 1.00 75.06 291 VAL A N 1
ATOM 2190 C CA . VAL A 1 291 ? 19.182 -15.067 -26.686 1.00 75.06 291 VAL A CA 1
ATOM 2191 C C . VAL A 1 291 ? 20.460 -15.420 -27.454 1.00 75.06 291 VAL A C 1
ATOM 2193 O O . VAL A 1 291 ? 20.451 -16.174 -28.423 1.00 75.06 291 VAL A O 1
ATOM 2196 N N . ARG A 1 292 ? 21.583 -14.855 -26.999 1.00 64.44 292 ARG A N 1
ATOM 2197 C CA . ARG A 1 292 ? 22.944 -15.285 -27.342 1.00 64.44 292 ARG A CA 1
ATOM 2198 C C . ARG A 1 292 ? 23.411 -16.251 -26.260 1.00 64.44 292 ARG A C 1
ATOM 2200 O O . ARG A 1 292 ? 24.007 -15.831 -25.270 1.00 64.44 292 ARG A O 1
ATOM 2207 N N . LEU A 1 293 ? 23.062 -17.525 -26.394 1.00 57.12 293 LEU A N 1
ATOM 2208 C CA . LEU A 1 293 ? 23.594 -18.572 -25.526 1.00 57.12 293 LEU A CA 1
ATOM 2209 C C . LEU A 1 293 ? 24.863 -19.145 -26.181 1.00 57.12 293 LEU A C 1
ATOM 2211 O O . LEU A 1 293 ? 24.986 -19.117 -27.402 1.00 57.12 293 LEU A O 1
ATOM 2215 N N . PRO A 1 294 ? 25.822 -19.667 -25.399 1.00 61.41 294 PRO A N 1
ATOM 2216 C CA . PRO A 1 294 ? 26.864 -20.530 -25.946 1.00 61.41 294 PRO A CA 1
ATOM 2217 C C . PRO A 1 294 ? 26.192 -21.672 -26.722 1.00 61.41 294 PRO A C 1
ATOM 2219 O O . PRO A 1 294 ? 25.241 -22.262 -26.198 1.00 61.41 294 PRO A O 1
ATOM 2222 N N . ASP A 1 295 ? 26.672 -21.980 -27.933 1.00 64.75 295 ASP A N 1
ATOM 2223 C CA . ASP A 1 295 ? 25.982 -22.815 -28.942 1.00 64.75 295 ASP A CA 1
ATOM 2224 C C . ASP A 1 295 ? 25.370 -24.124 -28.393 1.00 64.75 295 ASP A C 1
ATOM 2226 O O . ASP A 1 295 ? 24.337 -24.591 -28.866 1.00 64.75 295 ASP A O 1
ATOM 2230 N N . GLN A 1 296 ? 25.954 -24.710 -27.343 1.00 58.44 296 GLN A N 1
ATOM 2231 C CA . GLN A 1 296 ? 25.486 -25.965 -26.745 1.00 58.44 296 GLN A CA 1
ATOM 2232 C C . GLN A 1 296 ? 24.284 -25.831 -25.789 1.00 58.44 296 GLN A C 1
ATOM 2234 O O . GLN A 1 296 ? 23.470 -26.751 -25.708 1.00 58.44 296 GLN A O 1
ATOM 2239 N N . LEU A 1 297 ? 24.128 -24.712 -25.072 1.00 57.44 297 LEU A N 1
ATOM 2240 C CA . LEU A 1 297 ? 23.024 -24.515 -24.111 1.00 57.44 297 LEU A CA 1
ATOM 2241 C C . LEU A 1 297 ? 21.806 -23.827 -24.739 1.00 57.44 297 LEU A C 1
ATOM 2243 O O . LEU A 1 297 ? 20.706 -23.888 -24.183 1.00 57.44 297 LEU A O 1
ATOM 2247 N N . GLN A 1 298 ? 21.984 -23.214 -25.912 1.00 63.41 298 GLN A N 1
ATOM 2248 C CA . GLN A 1 298 ? 20.933 -22.478 -26.605 1.00 63.41 298 GLN A CA 1
ATOM 2249 C C . GLN A 1 298 ? 19.758 -23.366 -26.999 1.00 63.41 298 GLN A C 1
ATOM 2251 O O . GLN A 1 298 ? 18.608 -23.045 -26.706 1.00 63.41 298 GLN A O 1
ATOM 2256 N N . HIS A 1 299 ? 20.043 -24.514 -27.610 1.00 62.25 299 HIS A N 1
ATOM 2257 C CA . HIS A 1 299 ? 18.998 -25.394 -28.121 1.00 62.25 299 HIS A CA 1
ATOM 2258 C C . HIS A 1 299 ? 18.129 -25.973 -26.996 1.00 62.25 299 HIS A C 1
ATOM 2260 O O . HIS A 1 299 ? 16.905 -25.923 -27.084 1.00 62.25 299 HIS A O 1
ATOM 2266 N N . MET A 1 300 ? 18.736 -26.444 -25.901 1.00 67.50 300 MET A N 1
ATOM 2267 C CA . MET A 1 300 ? 18.007 -27.016 -24.758 1.00 67.50 300 MET A CA 1
ATOM 2268 C C . MET A 1 300 ? 17.121 -25.986 -24.045 1.00 67.50 300 MET A C 1
ATOM 2270 O O . MET A 1 300 ? 15.951 -26.264 -23.781 1.00 67.50 300 MET A O 1
ATOM 2274 N N . ALA A 1 301 ? 17.641 -24.783 -23.777 1.00 70.75 301 ALA A N 1
ATOM 2275 C CA . ALA A 1 301 ? 16.872 -23.726 -23.120 1.00 70.75 301 ALA A CA 1
ATOM 2276 C C . ALA A 1 301 ? 15.697 -23.246 -23.987 1.00 70.75 301 ALA A C 1
ATOM 2278 O O . ALA A 1 301 ? 14.587 -23.064 -23.484 1.00 70.75 301 ALA A O 1
ATOM 2279 N N . VAL A 1 302 ? 15.916 -23.102 -25.299 1.00 69.06 302 VAL A N 1
ATOM 2280 C CA . VAL A 1 302 ? 14.869 -22.711 -26.250 1.00 69.06 302 VAL A CA 1
ATOM 2281 C C . VAL A 1 302 ? 13.784 -23.786 -26.341 1.00 69.06 302 VAL A C 1
ATOM 2283 O O . VAL A 1 302 ? 12.604 -23.453 -26.241 1.00 69.06 302 VAL A O 1
ATOM 2286 N N . TYR A 1 303 ? 14.142 -25.071 -26.443 1.00 74.25 303 TYR A N 1
ATOM 2287 C CA . TYR A 1 303 ? 13.146 -26.148 -26.466 1.00 74.25 303 TYR A CA 1
ATOM 2288 C C . TYR A 1 303 ? 12.352 -26.245 -25.162 1.00 74.25 303 TYR A C 1
ATOM 2290 O O . TYR A 1 303 ? 11.136 -26.425 -25.217 1.00 74.25 303 TYR A O 1
ATOM 2298 N N . MET A 1 304 ? 12.991 -26.070 -24.000 1.00 76.06 304 MET A N 1
ATOM 2299 C CA . MET A 1 304 ? 12.277 -26.052 -22.718 1.00 76.06 304 MET A CA 1
ATOM 2300 C C . MET A 1 304 ? 11.345 -24.848 -22.588 1.00 76.06 304 MET A C 1
ATOM 2302 O O . MET A 1 304 ? 10.239 -24.990 -22.071 1.00 76.06 304 MET A O 1
ATOM 2306 N N . MET A 1 305 ? 11.736 -23.681 -23.103 1.00 76.88 305 MET A N 1
ATOM 2307 C CA . MET A 1 305 ? 10.875 -22.501 -23.090 1.00 76.88 305 MET A CA 1
ATOM 2308 C C . MET A 1 305 ? 9.685 -22.640 -24.042 1.00 76.88 305 MET A C 1
ATOM 2310 O O . MET A 1 305 ? 8.560 -22.332 -23.654 1.00 76.88 305 MET A O 1
ATOM 2314 N N . ILE A 1 306 ? 9.907 -23.144 -25.259 1.00 75.62 306 ILE A N 1
ATOM 2315 C CA . ILE A 1 306 ? 8.830 -23.426 -26.218 1.00 75.62 306 ILE A CA 1
ATOM 2316 C C . ILE A 1 306 ? 7.889 -24.489 -25.643 1.00 75.62 306 ILE A C 1
ATOM 2318 O O . ILE A 1 306 ? 6.676 -24.291 -25.635 1.00 75.62 306 ILE A O 1
ATOM 2322 N N . GLY A 1 307 ? 8.436 -25.584 -25.108 1.00 75.81 307 GLY A N 1
ATOM 2323 C CA . GLY A 1 307 ? 7.662 -26.651 -24.476 1.00 75.81 307 GLY A CA 1
ATOM 2324 C C . GLY A 1 307 ? 6.837 -26.147 -23.293 1.00 75.81 307 GLY A C 1
ATOM 2325 O O . GLY A 1 307 ? 5.636 -26.405 -23.232 1.00 75.81 307 GLY A O 1
ATOM 2326 N N . GLY A 1 308 ? 7.445 -25.359 -22.401 1.00 77.44 308 GLY A N 1
ATOM 2327 C CA . GLY A 1 308 ? 6.761 -24.721 -21.276 1.00 77.44 308 GLY A CA 1
ATOM 2328 C C . GLY A 1 308 ? 5.676 -23.737 -21.720 1.00 77.44 308 GLY A C 1
ATOM 2329 O O . GLY A 1 308 ? 4.581 -23.746 -21.164 1.00 77.44 308 GLY A O 1
ATOM 2330 N N . GLY A 1 309 ? 5.935 -22.944 -22.763 1.00 76.50 309 GLY A N 1
ATOM 2331 C CA . GLY A 1 309 ? 4.967 -22.013 -23.345 1.00 76.50 309 GLY A CA 1
ATOM 2332 C C . GLY A 1 309 ? 3.764 -22.721 -23.971 1.00 76.50 309 GLY A C 1
ATOM 2333 O O . GLY A 1 309 ? 2.624 -22.355 -23.689 1.00 76.50 309 GLY A O 1
ATOM 2334 N N . ILE A 1 310 ? 3.992 -23.776 -24.760 1.00 75.56 310 ILE A N 1
ATOM 2335 C CA . ILE A 1 310 ? 2.918 -24.600 -25.338 1.00 75.56 310 ILE A CA 1
ATOM 2336 C C . ILE A 1 310 ? 2.109 -25.261 -24.224 1.00 75.56 310 ILE A C 1
ATOM 2338 O O . ILE A 1 310 ? 0.881 -25.183 -24.232 1.00 75.56 310 ILE A O 1
ATOM 2342 N N . PHE A 1 311 ? 2.781 -25.871 -23.245 1.00 74.50 311 PHE A N 1
ATOM 2343 C CA . PHE A 1 311 ? 2.120 -26.506 -22.109 1.00 74.50 311 PHE A CA 1
ATOM 2344 C C . PHE A 1 311 ? 1.255 -25.508 -21.333 1.00 74.50 311 PHE A C 1
ATOM 2346 O O . PHE A 1 311 ? 0.105 -25.805 -21.017 1.00 74.50 311 PHE A O 1
ATOM 2353 N N . PHE A 1 312 ? 1.769 -24.301 -21.095 1.00 79.00 312 PHE A N 1
ATOM 2354 C CA . PHE A 1 312 ? 1.030 -23.224 -20.445 1.00 79.00 312 PHE A CA 1
ATOM 2355 C C . PHE A 1 312 ? -0.207 -22.801 -21.248 1.00 79.00 312 PHE A C 1
ATOM 2357 O O . PHE A 1 312 ? -1.295 -22.718 -20.683 1.00 79.00 312 PHE A O 1
ATOM 2364 N N . VAL A 1 313 ? -0.080 -22.593 -22.564 1.00 77.50 313 VAL A N 1
ATOM 2365 C CA . VAL A 1 313 ? -1.213 -22.236 -23.438 1.00 77.50 313 VAL A CA 1
ATOM 2366 C C . VAL A 1 313 ? -2.275 -23.338 -23.450 1.00 77.50 313 VAL A C 1
ATOM 2368 O O . VAL A 1 313 ? -3.464 -23.042 -23.348 1.00 77.50 313 VAL A O 1
ATOM 2371 N N . VAL A 1 314 ? -1.868 -24.607 -23.525 1.00 76.81 314 VAL A N 1
ATOM 2372 C CA . VAL A 1 314 ? -2.790 -25.751 -23.472 1.00 76.81 314 VAL A CA 1
ATOM 2373 C C . VAL A 1 314 ? -3.487 -25.825 -22.114 1.00 76.81 314 VAL A C 1
ATOM 2375 O O . VAL A 1 314 ? -4.709 -25.953 -22.071 1.00 76.81 314 VAL A O 1
ATOM 2378 N N . ALA A 1 315 ? -2.751 -25.689 -21.009 1.00 76.50 315 ALA A N 1
ATOM 2379 C CA . ALA A 1 315 ? -3.322 -25.678 -19.663 1.00 76.50 315 ALA A CA 1
ATOM 2380 C C . ALA A 1 315 ? -4.327 -24.529 -19.479 1.00 76.50 315 ALA A C 1
ATOM 2382 O O . ALA A 1 315 ? -5.395 -24.714 -18.896 1.00 76.50 315 ALA A O 1
ATOM 2383 N N . LEU A 1 316 ? -4.019 -23.358 -20.034 1.00 77.69 316 LEU A N 1
ATOM 2384 C CA . LEU A 1 316 ? -4.875 -22.179 -20.007 1.00 77.69 316 LEU A CA 1
ATOM 2385 C C . LEU A 1 316 ? -6.155 -22.381 -20.828 1.00 77.69 316 LEU A C 1
ATOM 2387 O O . LEU A 1 316 ? -7.247 -22.102 -20.334 1.00 77.69 316 LEU A O 1
ATOM 2391 N N . LEU A 1 317 ? -6.048 -22.942 -22.036 1.00 77.19 317 LEU A N 1
ATOM 2392 C CA . LEU A 1 317 ? -7.207 -23.318 -22.850 1.00 77.19 317 LEU A CA 1
ATOM 2393 C C . LEU A 1 317 ? -8.078 -24.362 -22.143 1.00 77.19 317 LEU A C 1
ATOM 2395 O O . LEU A 1 317 ? -9.296 -24.201 -22.094 1.00 77.19 317 LEU A O 1
ATOM 2399 N N . LEU A 1 318 ? -7.472 -25.396 -21.554 1.00 79.06 318 LEU A N 1
ATOM 2400 C CA . LEU A 1 318 ? -8.188 -26.424 -20.795 1.00 79.06 318 LEU A CA 1
ATOM 2401 C C . LEU A 1 318 ? -8.895 -25.842 -19.567 1.00 79.06 318 LEU A C 1
ATOM 2403 O O . LEU A 1 318 ? -10.029 -26.224 -19.288 1.00 79.06 318 LEU A O 1
ATOM 2407 N N . SER A 1 319 ? -8.268 -24.893 -18.868 1.00 78.88 319 SER A N 1
ATOM 2408 C CA . SER A 1 319 ? -8.880 -24.183 -17.741 1.00 78.88 319 SER A CA 1
ATOM 2409 C C . SER A 1 319 ? -10.139 -23.421 -18.175 1.00 78.88 319 SER A C 1
ATOM 2411 O O . SER A 1 319 ? -11.205 -23.580 -17.582 1.00 78.88 319 SER A O 1
ATOM 2413 N N . ILE A 1 320 ? -10.065 -22.687 -19.292 1.00 76.50 320 ILE A N 1
ATOM 2414 C CA . ILE A 1 320 ? -11.215 -21.965 -19.860 1.00 76.50 320 ILE A CA 1
ATOM 2415 C C . ILE A 1 320 ? -12.321 -22.940 -20.298 1.00 76.50 320 ILE A C 1
ATOM 2417 O O . ILE A 1 320 ? -13.502 -22.706 -20.028 1.00 76.50 320 ILE A O 1
ATOM 2421 N N . TYR A 1 321 ? -11.955 -24.043 -20.959 1.00 80.56 321 TYR A N 1
ATOM 2422 C CA . TYR A 1 321 ? -12.905 -25.072 -21.388 1.00 80.56 321 TYR A CA 1
ATOM 2423 C C . TYR A 1 321 ? -13.586 -25.766 -20.206 1.00 80.56 321 TYR A C 1
ATOM 2425 O O . TYR A 1 321 ? -14.783 -26.040 -20.273 1.00 80.56 321 TYR A O 1
ATOM 2433 N N . ARG A 1 322 ? -12.860 -26.018 -19.113 1.00 86.44 322 ARG A N 1
ATOM 2434 C CA . ARG A 1 322 ? -13.417 -26.595 -17.884 1.00 86.44 322 ARG A CA 1
ATOM 2435 C C . ARG A 1 322 ? -14.526 -25.710 -17.324 1.00 86.44 322 ARG A C 1
ATOM 2437 O O . ARG A 1 322 ? -15.631 -26.199 -17.096 1.00 86.44 322 ARG A O 1
ATOM 2444 N N . ASP A 1 323 ? -14.256 -24.421 -17.147 1.00 78.88 323 ASP A N 1
ATOM 2445 C CA . ASP A 1 323 ? -15.248 -23.480 -16.616 1.00 78.88 323 ASP A CA 1
ATOM 2446 C C . ASP A 1 323 ? -16.451 -23.334 -17.556 1.00 78.88 323 ASP A C 1
ATOM 2448 O O . ASP A 1 323 ? -17.591 -23.162 -17.116 1.00 78.88 323 ASP A O 1
ATOM 2452 N N . TYR A 1 324 ? -16.215 -23.437 -18.865 1.00 74.81 324 TYR A N 1
ATOM 2453 C CA . TYR A 1 324 ? -17.278 -23.449 -19.861 1.00 74.81 324 TYR A CA 1
ATOM 2454 C C . TYR A 1 324 ? -18.179 -24.685 -19.738 1.00 74.81 324 TYR A C 1
ATOM 2456 O O . TYR A 1 324 ? -19.404 -24.546 -19.712 1.00 74.81 324 TYR A O 1
ATOM 2464 N N . LEU A 1 325 ? -17.588 -25.878 -19.631 1.00 82.56 325 LEU A N 1
ATOM 2465 C CA . LEU A 1 325 ? -18.320 -27.138 -19.503 1.00 82.56 325 LEU A CA 1
ATOM 2466 C C . LEU A 1 325 ? -19.119 -27.202 -18.197 1.00 82.56 325 LEU A C 1
ATOM 2468 O O . LEU A 1 325 ? -20.263 -27.650 -18.211 1.00 82.56 325 LEU A O 1
ATOM 2472 N N . LEU A 1 326 ? -18.565 -26.693 -17.092 1.00 85.12 326 LEU A N 1
ATOM 2473 C CA . LEU A 1 326 ? -19.258 -26.645 -15.800 1.00 85.12 326 LEU A CA 1
ATOM 2474 C C . LEU A 1 326 ? -20.480 -25.715 -15.811 1.00 85.12 326 LEU A C 1
ATOM 2476 O O . LEU A 1 326 ? -21.478 -26.014 -15.163 1.00 85.12 326 LEU A O 1
ATOM 2480 N N . ALA A 1 327 ? -20.446 -24.622 -16.577 1.00 80.12 327 ALA A N 1
ATOM 2481 C CA . ALA A 1 327 ? -21.563 -23.679 -16.677 1.00 80.12 327 ALA A CA 1
ATOM 2482 C C . ALA A 1 327 ? -22.658 -24.107 -17.678 1.00 80.12 327 ALA A C 1
ATOM 2484 O O . ALA A 1 327 ? -23.703 -23.458 -17.778 1.00 80.12 327 ALA A O 1
ATOM 2485 N N . LEU A 1 328 ? -22.427 -25.161 -18.463 1.00 81.25 328 LEU A N 1
ATOM 2486 C CA . LEU A 1 328 ? -23.313 -25.579 -19.550 1.00 81.25 328 LEU A CA 1
ATOM 2487 C C . LEU A 1 328 ? -24.685 -26.112 -19.072 1.00 81.25 328 LEU A C 1
ATOM 2489 O O . LEU A 1 328 ? -25.694 -25.695 -19.646 1.00 81.25 328 LEU A O 1
ATOM 2493 N N . PRO A 1 329 ? -24.787 -26.940 -18.009 1.00 80.00 329 PRO A N 1
ATOM 2494 C CA . PRO A 1 329 ? -26.067 -27.491 -17.551 1.00 80.00 329 PRO A CA 1
ATOM 2495 C C . PRO A 1 329 ? -27.047 -26.420 -17.052 1.00 80.00 329 PRO A C 1
ATOM 2497 O O . PRO A 1 329 ? -28.219 -26.421 -17.431 1.00 80.00 329 PRO A O 1
ATOM 2500 N N . GLU A 1 330 ? -26.572 -25.460 -16.251 1.00 81.25 330 GLU A N 1
ATOM 2501 C CA . GLU A 1 330 ? -27.400 -24.346 -15.760 1.00 81.25 330 GLU A CA 1
ATOM 2502 C C . GLU A 1 330 ? -27.909 -23.453 -16.900 1.00 81.25 330 GLU A C 1
ATOM 2504 O O . GLU A 1 330 ? -29.026 -22.929 -16.854 1.00 81.25 330 GLU A O 1
ATOM 2509 N N . ARG A 1 331 ? -27.111 -23.299 -17.961 1.00 70.19 331 ARG A N 1
ATOM 2510 C CA . ARG A 1 331 ? -27.479 -22.508 -19.142 1.00 70.19 331 ARG A CA 1
ATOM 2511 C C . ARG A 1 331 ? -28.536 -23.191 -19.996 1.00 70.19 331 ARG A C 1
ATOM 2513 O O . ARG A 1 331 ? -29.498 -22.533 -20.388 1.00 70.19 331 ARG A O 1
ATOM 2520 N N . VAL A 1 332 ? -28.396 -24.498 -20.230 1.00 80.19 332 VAL A N 1
ATOM 2521 C CA . VAL A 1 332 ? -29.425 -25.302 -20.911 1.00 80.19 332 VAL A CA 1
ATOM 2522 C C . VAL A 1 332 ? -30.734 -25.244 -20.123 1.00 80.19 332 VAL A C 1
ATOM 2524 O O . VAL A 1 332 ? -31.791 -25.006 -20.703 1.00 80.19 332 VAL A O 1
ATOM 2527 N N . ARG A 1 333 ? -30.661 -25.339 -18.789 1.00 80.44 333 ARG A N 1
ATOM 2528 C CA . ARG A 1 333 ? -31.831 -25.251 -17.904 1.00 80.44 333 ARG A CA 1
ATOM 2529 C C . ARG A 1 333 ? -32.534 -23.888 -17.941 1.00 80.44 333 ARG A C 1
ATOM 2531 O O . ARG A 1 333 ? -33.740 -23.830 -17.739 1.00 80.44 333 ARG A O 1
ATOM 2538 N N . THR A 1 334 ? -31.809 -22.800 -18.201 1.00 84.62 334 THR A N 1
ATOM 2539 C CA . THR A 1 334 ? -32.365 -21.432 -18.246 1.00 84.62 334 THR A CA 1
ATOM 2540 C C . THR A 1 334 ? -32.772 -20.968 -19.647 1.00 84.62 334 THR A C 1
ATOM 2542 O O . THR A 1 334 ? -33.187 -19.821 -19.803 1.00 84.62 334 THR A O 1
ATOM 2545 N N . GLY A 1 335 ? -32.651 -21.816 -20.677 1.00 74.75 335 GLY A N 1
ATOM 2546 C CA . GLY A 1 335 ? -33.028 -21.468 -22.054 1.00 74.75 335 GLY A CA 1
ATOM 2547 C C . GLY A 1 335 ? -32.209 -20.320 -22.658 1.00 74.75 335 GLY A C 1
ATOM 2548 O O . GLY A 1 335 ? -32.593 -19.745 -23.676 1.00 74.75 335 GLY A O 1
ATOM 2549 N N . LYS A 1 336 ? -31.073 -19.953 -22.047 1.00 70.25 336 LYS A N 1
ATOM 2550 C CA . LYS A 1 336 ? -30.172 -18.930 -22.586 1.00 70.25 336 LYS A CA 1
ATOM 2551 C C . LYS A 1 336 ? -29.431 -19.548 -23.773 1.00 70.25 336 LYS A C 1
ATOM 2553 O O . LYS A 1 336 ? -28.532 -20.360 -23.583 1.00 70.25 336 LYS A O 1
ATOM 2558 N N . GLY A 1 337 ? -29.844 -19.186 -24.990 1.00 65.69 337 GLY A N 1
ATOM 2559 C CA . GLY A 1 337 ? -29.319 -19.744 -26.239 1.00 65.69 337 GLY A CA 1
ATOM 2560 C C . GLY A 1 337 ? -27.786 -19.780 -26.320 1.00 65.69 337 GLY A C 1
ATOM 2561 O O . GLY A 1 337 ? -27.096 -18.891 -25.813 1.00 65.69 337 GLY A O 1
ATOM 2562 N N . LEU A 1 338 ? -27.271 -20.805 -27.011 1.00 60.19 338 LEU A N 1
ATOM 2563 C CA . LEU A 1 338 ? -25.846 -21.158 -27.135 1.00 60.19 338 LEU A CA 1
ATOM 2564 C C . LEU A 1 338 ? -24.943 -20.003 -27.632 1.00 60.19 338 LEU A C 1
ATOM 2566 O O . LEU A 1 338 ? -23.735 -20.025 -27.420 1.00 60.19 338 LEU A O 1
ATOM 2570 N N . PHE A 1 339 ? -25.523 -18.974 -28.261 1.00 56.19 339 PHE A N 1
ATOM 2571 C CA . PHE A 1 339 ? -24.806 -17.874 -28.915 1.00 56.19 339 PHE A CA 1
ATOM 2572 C C . PHE A 1 339 ? -24.476 -16.670 -28.019 1.00 56.19 339 PHE A C 1
ATOM 2574 O O . PHE A 1 339 ? -23.728 -15.788 -28.436 1.00 56.19 339 PHE A O 1
ATOM 2581 N N . ARG A 1 340 ? -24.934 -16.623 -26.760 1.00 52.31 340 ARG A N 1
ATOM 2582 C CA . ARG A 1 340 ? -24.591 -15.525 -25.825 1.00 52.31 340 ARG A CA 1
ATOM 2583 C C . ARG A 1 340 ? -23.249 -15.738 -25.102 1.00 52.31 340 ARG A C 1
ATOM 2585 O O . ARG A 1 340 ? -23.046 -15.262 -23.991 1.00 52.31 340 ARG A O 1
ATOM 2592 N N . VAL A 1 341 ? -22.351 -16.511 -25.712 1.00 46.97 341 VAL A N 1
ATOM 2593 C CA . VAL A 1 341 ? -21.083 -16.974 -25.121 1.00 46.97 341 VAL A CA 1
ATOM 2594 C C . VAL A 1 341 ? -19.911 -16.036 -25.438 1.00 46.97 341 VAL A C 1
ATOM 2596 O O . VAL A 1 341 ? -18.933 -16.015 -24.697 1.00 46.97 341 VAL A O 1
ATOM 2599 N N . LEU A 1 342 ? -20.028 -15.202 -26.474 1.00 50.41 342 LEU A N 1
ATOM 2600 C CA . LEU A 1 342 ? -18.964 -14.291 -26.916 1.00 50.41 342 LEU A CA 1
ATOM 2601 C C . LEU A 1 342 ? -19.189 -12.824 -26.539 1.00 50.41 342 LEU A C 1
ATOM 2603 O O . LEU A 1 342 ? -18.451 -11.961 -27.003 1.00 50.41 342 LEU A O 1
ATOM 2607 N N . THR A 1 343 ? -20.139 -12.513 -25.651 1.00 54.84 343 THR A N 1
ATOM 2608 C CA . THR A 1 343 ? -20.193 -11.176 -25.038 1.00 54.84 343 THR A CA 1
ATOM 2609 C C . THR A 1 343 ? -19.116 -11.065 -23.955 1.00 54.84 343 THR A C 1
ATOM 2611 O O . THR A 1 343 ? -19.418 -10.859 -22.781 1.00 54.84 343 THR A O 1
ATOM 2614 N N . TRP A 1 344 ? -17.858 -11.284 -24.342 1.00 57.53 344 TRP A N 1
ATOM 2615 C CA . TRP A 1 344 ? -16.707 -10.811 -23.588 1.00 57.53 344 TRP A CA 1
ATOM 2616 C C . TRP A 1 344 ? -16.719 -9.294 -23.664 1.00 57.53 344 TRP A C 1
ATOM 2618 O O . TRP A 1 344 ? -17.034 -8.721 -24.713 1.00 57.53 344 TRP A O 1
ATOM 2628 N N . ARG A 1 345 ? -16.452 -8.657 -22.530 1.00 59.12 345 ARG A N 1
ATOM 2629 C CA . ARG A 1 345 ? -16.443 -7.206 -22.472 1.00 59.12 345 ARG A CA 1
ATOM 2630 C C . ARG A 1 345 ? -15.235 -6.650 -23.194 1.00 59.12 345 ARG A C 1
ATOM 2632 O O . ARG A 1 345 ? -14.132 -7.170 -22.931 1.00 59.12 345 ARG A O 1
#